Protein AF-A0A7C3AA46-F1 (afdb_monomer)

Foldseek 3Di:
DDADPLLVLLVVLCVVCVVVVHDLADPDDPFPDEQVRLVVVCVVCVVVQPQDWAPDKGKYKAFWADWDDPPQKIWTWGADPPGIAIEIEGCVLQPDPVVVSCVNRDDGGWMKMFMATWGADPVRGIYGDGNDMGTNHRDSDHQDDQPCFPPDPVCCVVVVVNNVVRPVVSVVVVVVVVVVVVVVVVVCVVVVDDDDDDDPDDPDDDDDDDDDDDDDDPDD

pLDDT: mean 93.47, std 7.65, range [53.44, 98.69]

Organism: NCBI:txid1969470

Radius of gyration: 23.45 Å; Cα contacts (8 Å, |Δi|>4): 305; chains: 1; bounding box: 60×40×68 Å

Nearest PDB structures (foldseek):
  1lyl-assembly2_B-2  TM=9.141E-01  e=6.393E-18  Escherichia coli
  1bbu-assembly1_A-2  TM=8.999E-01  e=3.425E-18  Escherichia coli K-12
  5yzx-assembly1_C  TM=9.186E-01  e=1.193E-17  Escherichia coli K-12
  1bbw-assembly1_A-2  TM=8.987E-01  e=3.646E-18  Escherichia coli K-12
  5yzx-assembly2_B-2  TM=9.090E-01  e=1.053E-17  Escherichia coli K-12

Structure (mmCIF, N/CA/C/O backbone):
data_AF-A0A7C3AA46-F1
#
_entry.id   AF-A0A7C3AA46-F1
#
loop_
_atom_site.group_PDB
_atom_site.id
_atom_site.type_symbol
_atom_site.label_atom_id
_atom_site.label_alt_id
_atom_site.label_comp_id
_atom_site.label_asym_id
_atom_site.label_entity_id
_atom_site.label_seq_id
_atom_site.pdbx_PDB_ins_code
_atom_site.Cartn_x
_atom_site.Cartn_y
_atom_site.Cartn_z
_atom_site.occupancy
_atom_site.B_iso_or_equiv
_atom_site.auth_seq_id
_atom_site.auth_comp_id
_atom_site.auth_asym_id
_atom_site.auth_atom_id
_atom_site.pdbx_PDB_model_num
ATOM 1 N N . MET A 1 1 ? -18.805 4.719 -19.551 1.00 63.97 1 MET A N 1
ATOM 2 C CA . MET A 1 1 ? -18.616 3.387 -18.938 1.00 63.97 1 MET A CA 1
ATOM 3 C C . MET A 1 1 ? -19.597 3.270 -17.795 1.00 63.97 1 MET A C 1
ATOM 5 O O . MET A 1 1 ? -19.584 4.139 -16.933 1.00 63.97 1 MET A O 1
ATOM 9 N N . THR A 1 2 ? -20.458 2.260 -17.826 1.00 84.00 2 THR A N 1
ATOM 10 C CA . THR A 1 2 ? -21.341 1.918 -16.704 1.00 84.00 2 THR A CA 1
ATOM 11 C C . THR A 1 2 ? -20.485 1.322 -15.590 1.00 84.00 2 THR A C 1
ATOM 13 O O . THR A 1 2 ? -19.601 0.512 -15.873 1.00 84.00 2 THR A O 1
ATOM 16 N N . LEU A 1 3 ? -20.682 1.778 -14.355 1.00 87.00 3 LEU A N 1
ATOM 17 C CA . LEU A 1 3 ? -20.007 1.208 -13.192 1.00 87.00 3 LEU A CA 1
ATOM 18 C C . LEU A 1 3 ? -20.669 -0.125 -12.836 1.00 87.00 3 LEU A C 1
ATOM 20 O O . LEU A 1 3 ? -21.855 -0.310 -13.082 1.00 87.00 3 LEU A O 1
ATOM 24 N N . ASN A 1 4 ? -19.903 -1.055 -12.274 1.00 91.81 4 ASN A N 1
ATOM 25 C CA . ASN A 1 4 ? -20.489 -2.234 -11.642 1.00 91.81 4 ASN A CA 1
ATOM 26 C C . ASN A 1 4 ? -20.980 -1.909 -10.221 1.00 91.81 4 ASN A C 1
ATOM 28 O O . ASN A 1 4 ? -20.561 -0.914 -9.625 1.00 91.81 4 ASN A O 1
ATOM 32 N N . ASP A 1 5 ? -21.798 -2.787 -9.646 1.00 92.12 5 ASP A N 1
ATOM 33 C CA . ASP A 1 5 ? -22.420 -2.594 -8.329 1.00 92.12 5 ASP A CA 1
ATOM 34 C C . ASP A 1 5 ? -21.406 -2.255 -7.218 1.00 92.12 5 ASP A C 1
ATOM 36 O O . ASP A 1 5 ? -21.641 -1.387 -6.374 1.00 92.12 5 ASP A O 1
ATOM 40 N N . GLN A 1 6 ? -20.230 -2.896 -7.226 1.00 91.94 6 GLN A N 1
ATOM 41 C CA . GLN A 1 6 ? -19.187 -2.633 -6.228 1.00 91.94 6 GLN A CA 1
ATOM 42 C C . GLN A 1 6 ? -18.552 -1.249 -6.404 1.00 91.94 6 GLN A C 1
ATOM 44 O O . GLN A 1 6 ? -18.258 -0.568 -5.417 1.00 91.94 6 GLN A O 1
ATOM 49 N N . GLN A 1 7 ? -18.337 -0.821 -7.647 1.00 94.56 7 GLN A N 1
ATOM 50 C CA . GLN A 1 7 ? -17.839 0.513 -7.965 1.00 94.56 7 GLN A CA 1
ATOM 51 C C . GLN A 1 7 ? -18.869 1.584 -7.599 1.00 94.56 7 GLN A C 1
ATOM 53 O O . GLN A 1 7 ? -18.491 2.615 -7.042 1.00 94.56 7 GLN A O 1
ATOM 58 N N . GLU A 1 8 ? -20.156 1.338 -7.846 1.00 95.81 8 GLU A N 1
ATOM 59 C CA . GLU A 1 8 ? -21.241 2.242 -7.453 1.00 95.81 8 GLU A CA 1
ATOM 60 C C . GLU A 1 8 ? -21.321 2.396 -5.934 1.00 95.81 8 GLU A C 1
ATOM 62 O O . GLU A 1 8 ? -21.339 3.520 -5.425 1.00 95.81 8 GLU A O 1
ATOM 67 N N . GLN A 1 9 ? -21.261 1.289 -5.188 1.00 96.06 9 GLN A N 1
ATOM 68 C CA . GLN A 1 9 ? -21.253 1.319 -3.727 1.00 96.06 9 GLN A CA 1
ATOM 69 C C . GLN A 1 9 ? -20.039 2.089 -3.179 1.00 96.06 9 GLN A C 1
ATOM 71 O O . GLN A 1 9 ? -20.173 2.922 -2.277 1.00 96.06 9 GLN A O 1
ATOM 76 N N . ARG A 1 10 ? -18.841 1.849 -3.727 1.00 97.00 10 ARG A N 1
ATOM 77 C CA . ARG A 1 10 ? -17.612 2.558 -3.327 1.00 97.00 10 ARG A CA 1
ATOM 78 C C . ARG A 1 10 ? -17.667 4.042 -3.686 1.00 97.00 10 ARG A C 1
ATOM 80 O O . ARG A 1 10 ? -17.203 4.870 -2.900 1.00 97.00 10 ARG A O 1
ATOM 87 N N . LEU A 1 11 ? -18.271 4.393 -4.821 1.00 97.12 11 LEU A N 1
ATOM 88 C CA . LEU A 1 11 ? -18.498 5.779 -5.223 1.00 97.12 11 LEU A CA 1
ATOM 89 C C . LEU A 1 11 ? -19.502 6.481 -4.298 1.00 97.12 11 LEU A C 1
ATOM 91 O O . LEU A 1 11 ? -19.278 7.631 -3.923 1.00 97.12 11 LEU A O 1
ATOM 95 N N . ALA A 1 12 ? -20.568 5.798 -3.879 1.00 97.38 12 ALA A N 1
ATOM 96 C CA . ALA A 1 12 ? -21.519 6.326 -2.902 1.00 97.38 12 ALA A CA 1
ATOM 97 C C . ALA A 1 12 ? -20.841 6.598 -1.548 1.00 97.38 12 ALA A C 1
ATOM 99 O O . ALA A 1 12 ? -21.012 7.677 -0.977 1.00 97.38 12 ALA A O 1
ATOM 100 N N . LYS A 1 13 ? -19.990 5.676 -1.071 1.00 97.94 13 LYS A N 1
ATOM 101 C CA . LYS A 1 13 ? -19.159 5.900 0.126 1.00 97.94 13 LYS A CA 1
ATOM 102 C C . LYS A 1 13 ? -18.251 7.121 -0.041 1.00 97.94 13 LYS A C 1
ATOM 104 O O . LYS A 1 13 ? -18.191 7.949 0.860 1.00 97.94 13 LYS A O 1
ATOM 109 N N . LEU A 1 14 ? -17.584 7.260 -1.190 1.00 97.88 14 LEU A N 1
ATOM 110 C CA . LEU A 1 14 ? -16.725 8.409 -1.497 1.00 97.88 14 LEU A CA 1
ATOM 111 C C . LEU A 1 14 ? -17.490 9.737 -1.444 1.00 97.88 14 LEU A C 1
ATOM 113 O O . LEU A 1 14 ? -16.993 10.704 -0.871 1.00 97.88 14 LEU A O 1
ATOM 117 N N . ARG A 1 15 ? -18.693 9.794 -2.026 1.00 97.88 15 ARG A N 1
ATOM 118 C CA . ARG A 1 15 ? -19.549 10.991 -1.977 1.00 97.88 15 ARG A CA 1
ATOM 119 C C . ARG A 1 15 ? -19.937 11.335 -0.540 1.00 97.88 15 ARG A C 1
ATOM 121 O O . ARG A 1 15 ? -19.725 12.466 -0.122 1.00 97.88 15 ARG A O 1
ATOM 128 N N . SER A 1 16 ? -20.366 10.340 0.236 1.00 97.75 16 SER A N 1
ATOM 129 C CA . SER A 1 16 ? -20.723 10.529 1.645 1.00 97.75 16 SER A CA 1
ATOM 130 C C . SER A 1 16 ? -19.543 11.005 2.505 1.00 97.75 16 SER A C 1
ATOM 132 O O . SER A 1 16 ? -19.731 11.829 3.395 1.00 97.75 16 SER A O 1
ATOM 134 N N . LEU A 1 17 ? -18.318 10.546 2.222 1.00 97.25 17 LEU A N 1
ATOM 135 C CA . LEU A 1 17 ? -17.110 11.060 2.880 1.00 97.25 17 LEU A CA 1
ATOM 136 C C . LEU A 1 17 ? -16.924 12.560 2.631 1.00 97.25 17 LEU A C 1
ATOM 138 O O . LEU A 1 17 ? -16.692 13.316 3.572 1.00 97.25 17 LEU A O 1
ATOM 142 N N . ARG A 1 18 ? -17.090 13.002 1.380 1.00 97.62 18 ARG A N 1
ATOM 143 C CA . ARG A 1 18 ? -16.972 14.420 1.014 1.00 97.62 18 ARG A CA 1
ATOM 144 C C . ARG A 1 18 ? -18.062 15.281 1.645 1.00 97.62 18 ARG A C 1
ATOM 146 O O . ARG A 1 18 ? -17.766 16.381 2.093 1.00 97.62 18 ARG A O 1
ATOM 153 N N . GLU A 1 19 ? -19.293 14.781 1.712 1.00 97.31 19 GLU A N 1
ATOM 154 C CA . GLU A 1 19 ? -20.413 15.460 2.385 1.00 97.31 19 GLU A CA 1
ATOM 155 C C . GLU A 1 19 ? -20.153 15.660 3.884 1.00 97.31 19 GLU A C 1
ATOM 157 O O . GLU A 1 19 ? -20.561 16.666 4.453 1.00 97.31 19 GLU A O 1
ATOM 162 N N . GLN A 1 20 ? -19.413 14.742 4.513 1.00 95.31 20 GLN A N 1
ATOM 163 C CA . GLN A 1 20 ? -18.960 14.861 5.904 1.00 95.31 20 GLN A CA 1
ATOM 164 C C . GLN A 1 20 ? -17.719 15.759 6.066 1.00 95.31 20 GLN A C 1
ATOM 166 O O . GLN A 1 20 ? -17.159 15.840 7.156 1.00 95.31 20 GLN A O 1
ATOM 171 N N . GLY A 1 21 ? -17.245 16.406 4.994 1.00 95.81 21 GLY A N 1
ATOM 172 C CA . GLY A 1 21 ? -16.035 17.231 5.013 1.00 95.81 21 GLY A CA 1
ATOM 173 C C . GLY A 1 21 ? -14.730 16.433 5.102 1.00 95.81 21 GLY A C 1
ATOM 174 O O . GLY A 1 21 ? -13.676 17.008 5.365 1.00 95.81 21 GLY A O 1
ATOM 175 N N . ILE A 1 22 ? -14.772 15.115 4.883 1.00 95.12 22 ILE A N 1
ATOM 176 C CA . ILE A 1 22 ? -13.590 14.253 4.902 1.00 95.12 22 ILE A CA 1
ATOM 177 C C . ILE A 1 22 ? -13.030 14.164 3.484 1.00 95.12 22 ILE A C 1
ATOM 179 O O . ILE A 1 22 ? -13.687 13.651 2.577 1.00 95.12 22 ILE A O 1
ATOM 183 N N . ASP A 1 23 ? -11.793 14.621 3.296 1.00 96.19 23 ASP A N 1
ATOM 184 C CA . ASP A 1 23 ? -11.070 14.441 2.038 1.00 96.19 23 ASP A CA 1
ATOM 185 C C . ASP A 1 23 ? -10.657 12.962 1.870 1.00 96.19 23 ASP A C 1
ATOM 187 O O . ASP A 1 23 ? -9.867 12.459 2.674 1.00 96.19 23 ASP A O 1
ATOM 191 N N . PRO A 1 24 ? -11.167 12.233 0.855 1.00 97.31 24 PRO A N 1
ATOM 192 C CA . PRO A 1 24 ? -10.776 10.847 0.604 1.00 97.31 24 PRO A CA 1
ATOM 193 C C . PRO A 1 24 ? -9.378 10.707 -0.024 1.00 97.31 24 PRO A C 1
ATOM 195 O O . PRO A 1 24 ? -8.921 9.572 -0.197 1.00 97.31 24 PRO A O 1
ATOM 198 N N . TYR A 1 25 ? -8.729 11.821 -0.393 1.00 97.81 25 TYR A N 1
ATOM 199 C CA . TYR A 1 25 ? -7.419 11.871 -1.051 1.00 97.81 25 TYR A CA 1
ATOM 200 C C . TYR A 1 25 ? -6.503 12.960 -0.457 1.00 97.81 25 TYR A C 1
ATOM 202 O O . TYR A 1 25 ? -6.029 13.831 -1.192 1.00 97.81 25 TYR A O 1
ATOM 210 N N . PRO A 1 26 ? -6.212 12.921 0.857 1.00 96.94 26 PRO A N 1
ATOM 211 C CA . PRO A 1 26 ? -5.390 13.938 1.494 1.00 96.94 26 PRO A CA 1
ATOM 212 C C . PRO A 1 26 ? -3.970 13.980 0.899 1.00 96.94 26 PRO A C 1
ATOM 214 O O . PRO A 1 26 ? -3.376 12.936 0.618 1.00 96.94 26 PRO A O 1
ATOM 217 N N . PRO A 1 27 ? -3.351 15.169 0.790 1.00 95.81 27 PRO A N 1
ATOM 218 C CA . PRO A 1 27 ? -2.065 15.340 0.109 1.00 95.81 27 PRO A CA 1
ATOM 219 C C . PRO A 1 27 ? -0.857 14.842 0.914 1.00 95.81 27 PRO A C 1
ATOM 221 O O . PRO A 1 27 ? 0.246 14.747 0.378 1.00 95.81 27 PRO A O 1
ATOM 224 N N . ARG A 1 28 ? -1.020 14.588 2.220 1.00 94.06 28 ARG A N 1
ATOM 225 C CA . ARG A 1 28 ? 0.082 14.235 3.126 1.00 94.06 28 ARG A CA 1
ATOM 226 C C . ARG A 1 28 ? -0.284 13.071 4.028 1.00 94.06 28 ARG A C 1
ATOM 228 O O . ARG A 1 28 ? -1.370 13.045 4.602 1.00 94.06 28 ARG A O 1
ATOM 235 N N . CYS A 1 29 ? 0.682 12.187 4.238 1.00 93.88 29 CYS A N 1
ATOM 236 C CA . CYS A 1 29 ? 0.679 11.134 5.249 1.00 93.88 29 CYS A CA 1
ATOM 237 C C . CYS A 1 29 ? 1.805 11.410 6.257 1.00 93.88 29 CYS A C 1
ATOM 239 O O . CYS A 1 29 ? 2.860 11.915 5.877 1.00 93.88 29 CYS A O 1
ATOM 241 N N . THR A 1 30 ? 1.579 11.090 7.528 1.00 94.56 30 THR A N 1
ATOM 242 C CA . THR A 1 30 ? 2.534 11.231 8.637 1.00 94.56 30 THR A CA 1
ATOM 243 C C . THR A 1 30 ? 3.126 9.873 9.019 1.00 94.56 30 THR A C 1
ATOM 245 O O . THR A 1 30 ? 3.163 9.510 10.189 1.00 94.56 30 THR A O 1
ATOM 248 N N . ARG A 1 31 ? 3.553 9.083 8.025 1.00 96.56 31 ARG A N 1
ATOM 249 C CA . ARG A 1 31 ? 4.169 7.764 8.239 1.00 96.56 31 ARG A CA 1
ATOM 250 C C . ARG A 1 31 ? 5.538 7.919 8.906 1.00 96.56 31 ARG A C 1
ATOM 252 O O . ARG A 1 31 ? 6.394 8.612 8.361 1.00 96.56 31 ARG A O 1
ATOM 259 N N . THR A 1 32 ? 5.759 7.219 10.016 1.00 97.88 32 THR A N 1
ATOM 260 C CA . THR A 1 32 ? 7.058 7.161 10.712 1.00 97.88 32 THR A CA 1
ATOM 261 C C . THR A 1 32 ? 7.846 5.909 10.345 1.00 97.88 32 THR A C 1
ATOM 263 O O . THR A 1 32 ? 9.070 5.951 10.307 1.00 97.88 32 THR A O 1
ATOM 266 N N . ASN A 1 33 ? 7.155 4.805 10.042 1.00 98.19 33 ASN A N 1
ATOM 267 C CA . ASN A 1 33 ? 7.771 3.513 9.760 1.00 98.19 33 ASN A CA 1
ATOM 268 C C . ASN A 1 33 ? 7.100 2.842 8.561 1.00 98.19 33 ASN A C 1
ATOM 270 O O . ASN A 1 33 ? 5.884 2.932 8.362 1.00 98.19 33 ASN A O 1
ATOM 274 N N . SER A 1 34 ? 7.896 2.135 7.769 1.00 98.25 34 SER A N 1
ATOM 275 C CA . SER A 1 34 ? 7.391 1.067 6.913 1.00 98.25 34 SER A CA 1
ATOM 276 C C . SER A 1 34 ? 6.953 -0.143 7.749 1.00 98.25 34 SER A C 1
ATOM 278 O O . SER A 1 34 ? 7.315 -0.276 8.921 1.00 98.25 34 SER A O 1
ATOM 280 N N . ALA A 1 35 ? 6.170 -1.041 7.153 1.00 98.06 35 ALA A N 1
ATOM 281 C CA . ALA A 1 35 ? 5.715 -2.265 7.809 1.00 98.06 35 ALA A CA 1
ATOM 282 C C . ALA A 1 35 ? 6.891 -3.125 8.311 1.00 98.06 35 ALA A C 1
ATOM 284 O O . ALA A 1 35 ? 6.863 -3.594 9.447 1.00 98.06 35 ALA A O 1
ATOM 285 N N . ALA A 1 36 ? 7.934 -3.298 7.493 1.00 97.81 36 ALA A N 1
ATOM 286 C CA . ALA A 1 36 ? 9.117 -4.070 7.864 1.00 97.81 36 ALA A CA 1
ATOM 287 C C . ALA A 1 36 ? 9.914 -3.398 8.991 1.00 97.81 36 ALA A C 1
ATOM 289 O O . ALA A 1 36 ? 10.264 -4.067 9.958 1.00 97.81 36 ALA A O 1
ATOM 290 N N . GLU A 1 37 ? 10.133 -2.080 8.916 1.00 98.31 37 GLU A N 1
ATOM 291 C CA . GLU A 1 37 ? 10.836 -1.332 9.970 1.00 98.31 37 GLU A CA 1
ATOM 292 C C . GLU A 1 37 ? 10.087 -1.391 11.306 1.00 98.31 37 GLU A C 1
ATOM 294 O O . GLU A 1 37 ? 10.714 -1.516 12.354 1.00 98.31 37 GLU A O 1
ATOM 299 N N . ALA A 1 38 ? 8.752 -1.317 11.286 1.00 98.06 38 ALA A N 1
ATOM 300 C CA . ALA A 1 38 ? 7.929 -1.431 12.487 1.00 98.06 38 ALA A CA 1
ATOM 301 C C . ALA A 1 38 ? 8.046 -2.824 13.133 1.00 98.06 38 ALA A C 1
ATOM 303 O O . ALA A 1 38 ? 8.200 -2.934 14.349 1.00 98.06 38 ALA A O 1
ATOM 304 N N . ILE A 1 39 ? 8.026 -3.884 12.318 1.00 97.94 39 ILE A N 1
ATOM 305 C CA . ILE A 1 39 ? 8.208 -5.266 12.783 1.00 97.94 39 ILE A CA 1
ATOM 306 C C . ILE A 1 39 ? 9.607 -5.460 13.379 1.00 97.94 39 ILE A C 1
ATOM 308 O O . ILE A 1 39 ? 9.728 -5.931 14.508 1.00 97.94 39 ILE A O 1
ATOM 312 N N . GLU A 1 40 ? 10.655 -5.061 12.656 1.00 97.31 40 GLU A N 1
ATOM 313 C CA . GLU A 1 40 ? 12.048 -5.196 13.098 1.00 97.31 40 GLU A CA 1
ATOM 314 C C . GLU A 1 40 ? 12.322 -4.384 14.370 1.00 97.31 40 GLU A C 1
ATOM 316 O O . GLU A 1 40 ? 13.027 -4.828 15.278 1.00 97.31 40 GLU A O 1
ATOM 321 N N . ARG A 1 41 ? 11.751 -3.179 14.462 1.00 94.88 41 ARG A N 1
ATOM 322 C CA . ARG A 1 41 ? 11.798 -2.357 15.672 1.00 94.88 41 ARG A CA 1
ATOM 323 C C . ARG A 1 41 ? 11.207 -3.106 16.864 1.00 94.88 41 ARG A C 1
ATOM 325 O O . ARG A 1 41 ? 11.889 -3.207 17.879 1.00 94.88 41 ARG A O 1
ATOM 332 N N . PHE A 1 42 ? 9.991 -3.644 16.741 1.00 96.75 42 PHE A N 1
ATOM 333 C CA . PHE A 1 42 ? 9.340 -4.349 17.848 1.00 96.75 42 PHE A CA 1
ATOM 334 C C . PHE A 1 42 ? 10.133 -5.583 18.287 1.00 96.75 42 PHE A C 1
ATOM 336 O O . PHE A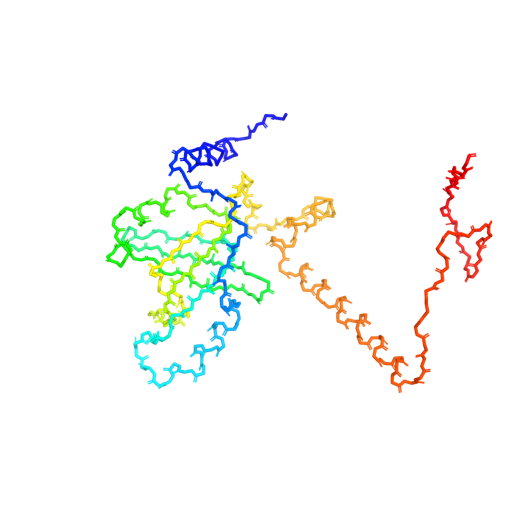 1 42 ? 10.371 -5.773 19.475 1.00 96.75 42 PHE A O 1
ATOM 343 N N . GLN A 1 43 ? 10.621 -6.380 17.332 1.00 95.88 43 GLN A N 1
ATOM 344 C CA . GLN A 1 43 ? 11.421 -7.579 17.610 1.00 95.88 43 GLN A CA 1
ATOM 345 C C . GLN A 1 43 ? 12.678 -7.289 18.440 1.00 95.88 43 GLN A C 1
ATOM 347 O O . GLN A 1 43 ? 13.111 -8.136 19.216 1.00 95.88 43 GLN A O 1
ATOM 352 N N . ARG A 1 44 ? 13.267 -6.094 18.310 1.00 94.81 44 ARG A N 1
ATOM 353 C CA . ARG A 1 44 ? 14.444 -5.696 19.097 1.00 94.81 44 ARG A CA 1
ATOM 354 C C . ARG A 1 44 ? 14.125 -5.342 20.548 1.00 94.81 44 ARG A C 1
ATOM 356 O O . ARG A 1 44 ? 15.011 -5.456 21.389 1.00 94.81 44 ARG A O 1
ATOM 363 N N . ILE A 1 45 ? 12.903 -4.899 20.839 1.00 93.94 45 ILE A N 1
ATOM 364 C CA . ILE A 1 45 ? 12.526 -4.376 22.162 1.00 93.94 45 ILE A CA 1
ATOM 365 C C . ILE A 1 45 ? 11.564 -5.292 22.923 1.00 93.94 45 ILE A C 1
ATOM 367 O O . ILE A 1 45 ? 11.463 -5.169 24.140 1.00 93.94 45 ILE A O 1
ATOM 371 N N . GLU A 1 46 ? 10.888 -6.231 22.253 1.00 93.75 46 GLU A N 1
ATOM 372 C CA . GLU A 1 46 ? 9.804 -7.025 22.851 1.00 93.75 46 GLU A CA 1
ATOM 373 C C . GLU A 1 46 ? 10.235 -7.813 24.093 1.00 93.75 46 GLU A C 1
ATOM 375 O O . GLU A 1 46 ? 9.492 -7.881 25.068 1.00 93.75 46 GLU A O 1
ATOM 380 N N . ALA A 1 47 ? 11.474 -8.318 24.121 1.00 91.38 47 ALA A N 1
ATOM 381 C CA . ALA A 1 47 ? 12.015 -9.042 25.273 1.00 91.38 47 ALA A CA 1
ATOM 382 C C . ALA A 1 47 ? 12.079 -8.187 26.556 1.00 91.38 47 ALA A C 1
ATOM 384 O O . ALA A 1 47 ? 12.096 -8.733 27.656 1.00 91.38 47 ALA A O 1
ATOM 385 N N . SER A 1 48 ? 12.114 -6.858 26.418 1.00 90.94 48 SER A N 1
ATOM 386 C CA . SER A 1 48 ? 12.148 -5.901 27.532 1.00 90.94 48 SER A CA 1
ATOM 387 C C . SER A 1 48 ? 10.766 -5.393 27.962 1.00 90.94 48 SER A C 1
ATOM 389 O O . SER A 1 48 ? 10.650 -4.809 29.036 1.00 90.94 48 SER A O 1
ATOM 391 N N . LEU A 1 49 ? 9.731 -5.617 27.144 1.00 87.50 49 LEU A N 1
ATOM 392 C CA . LEU A 1 49 ? 8.372 -5.103 27.362 1.00 87.50 49 LEU A CA 1
ATOM 393 C C . LEU A 1 49 ? 7.452 -6.113 28.066 1.00 87.50 49 LEU A C 1
ATOM 395 O O . LEU A 1 49 ? 6.452 -5.724 28.666 1.00 87.50 49 LEU A O 1
ATOM 399 N N . GLY A 1 50 ? 7.770 -7.410 28.004 1.00 84.56 50 GLY A N 1
ATOM 400 C CA . GLY A 1 50 ? 6.855 -8.458 28.458 1.00 84.56 50 GLY A CA 1
ATOM 401 C C . GLY A 1 50 ? 5.604 -8.519 27.574 1.00 84.56 50 GLY A C 1
ATOM 402 O O . GLY A 1 50 ? 5.722 -8.574 26.352 1.00 84.56 50 GLY A O 1
ATOM 403 N N . ASP A 1 51 ? 4.417 -8.505 28.191 1.00 83.62 51 ASP A N 1
ATOM 404 C CA . ASP A 1 51 ? 3.118 -8.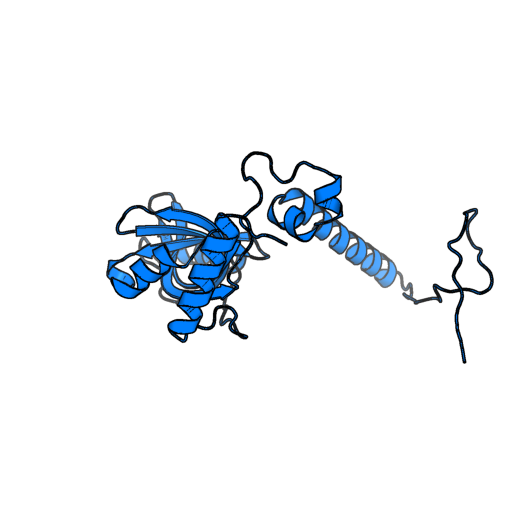523 27.491 1.00 83.62 51 ASP A CA 1
ATOM 405 C C . ASP A 1 51 ? 2.569 -7.116 27.172 1.00 83.62 51 ASP A C 1
ATOM 407 O O . ASP A 1 51 ? 1.489 -6.983 26.587 1.00 83.62 51 ASP A O 1
ATOM 411 N N . GLU A 1 52 ? 3.289 -6.059 27.554 1.00 89.88 52 GLU A N 1
ATOM 412 C CA . GLU A 1 52 ? 2.853 -4.678 27.352 1.00 89.88 52 GLU A CA 1
ATOM 413 C C . GLU A 1 52 ? 3.154 -4.175 25.923 1.00 89.88 52 GLU A C 1
ATOM 415 O O . GLU A 1 52 ? 4.134 -4.596 25.295 1.00 89.88 52 GLU A O 1
ATOM 420 N N . PRO A 1 53 ? 2.339 -3.252 25.376 1.00 91.94 53 PRO A N 1
ATOM 421 C CA . PRO A 1 53 ? 2.658 -2.563 24.127 1.00 91.94 53 PRO A CA 1
ATOM 422 C C . PRO A 1 53 ? 3.941 -1.715 24.215 1.00 91.94 53 PRO A C 1
ATOM 424 O O . PRO A 1 53 ? 4.291 -1.202 25.276 1.00 91.94 53 PRO A O 1
ATOM 427 N N . ASP A 1 54 ? 4.594 -1.486 23.070 1.00 94.50 54 ASP A N 1
ATOM 428 C CA . ASP A 1 54 ? 5.662 -0.489 22.907 1.00 94.50 54 ASP A CA 1
ATOM 429 C C . ASP A 1 54 ? 5.132 0.882 23.360 1.00 94.50 54 ASP A C 1
ATOM 431 O O . ASP A 1 54 ? 4.126 1.342 22.810 1.00 94.50 54 ASP A O 1
ATOM 435 N N . PRO A 1 55 ? 5.761 1.557 24.339 1.00 93.25 55 PRO A N 1
ATOM 436 C CA . PRO A 1 55 ? 5.306 2.865 24.801 1.00 93.25 55 PRO A CA 1
ATOM 437 C C . PRO A 1 55 ? 5.409 3.951 23.721 1.00 93.25 55 PRO A C 1
ATOM 439 O O . PRO A 1 55 ? 4.683 4.946 23.784 1.00 93.25 55 PRO A O 1
ATOM 442 N N . GLU A 1 56 ? 6.273 3.782 22.717 1.00 95.38 56 GLU A N 1
ATOM 443 C CA . GLU A 1 56 ? 6.385 4.731 21.617 1.00 95.38 56 GLU A CA 1
ATOM 444 C C . GLU A 1 56 ? 5.321 4.455 20.549 1.00 95.38 56 GLU A C 1
ATOM 446 O O . GLU A 1 56 ? 5.230 3.369 19.970 1.00 95.38 56 GLU A O 1
ATOM 451 N N . ALA A 1 57 ? 4.507 5.471 20.265 1.00 96.69 57 ALA A N 1
ATOM 452 C CA . ALA A 1 57 ? 3.541 5.398 19.185 1.00 96.69 57 ALA A CA 1
ATOM 453 C C . ALA A 1 57 ? 4.237 5.555 17.827 1.00 96.69 57 ALA A C 1
ATOM 455 O O . ALA A 1 57 ? 5.077 6.433 17.630 1.00 96.69 57 ALA A O 1
ATOM 456 N N . ILE A 1 58 ? 3.813 4.746 16.864 1.00 98.06 58 ILE A N 1
ATOM 457 C CA . ILE A 1 58 ? 4.251 4.807 15.474 1.00 98.06 58 ILE A CA 1
ATOM 458 C C . ILE A 1 58 ? 3.073 5.110 14.549 1.00 98.06 58 ILE A C 1
ATOM 460 O O . ILE A 1 58 ? 1.905 4.968 14.914 1.00 98.06 58 ILE A O 1
ATOM 464 N N . SER A 1 59 ? 3.390 5.487 13.315 1.00 98.38 59 SER A N 1
ATOM 465 C CA . SER A 1 59 ? 2.440 5.638 12.221 1.00 98.38 59 SER A CA 1
ATOM 466 C C . SER A 1 59 ? 2.885 4.802 11.027 1.00 98.38 59 SER A C 1
ATOM 468 O O . SER A 1 59 ? 3.969 5.007 10.470 1.00 98.38 59 SER A O 1
ATOM 470 N N . VAL A 1 60 ? 2.025 3.876 10.612 1.00 98.56 60 VAL A N 1
ATOM 471 C CA . VAL A 1 60 ? 2.203 3.041 9.420 1.00 98.56 60 VAL A CA 1
ATOM 472 C C . VAL A 1 60 ? 1.156 3.400 8.380 1.00 98.56 60 VAL A C 1
ATOM 474 O O . VAL A 1 60 ? 0.028 3.764 8.705 1.00 98.56 60 VAL A O 1
ATOM 477 N N . ALA A 1 61 ? 1.512 3.275 7.105 1.00 98.56 61 ALA A N 1
ATOM 478 C CA . ALA A 1 61 ? 0.585 3.517 6.012 1.00 98.56 61 ALA A CA 1
ATOM 479 C C . ALA A 1 61 ? 0.721 2.447 4.940 1.00 98.56 61 ALA A C 1
ATOM 481 O O . ALA A 1 61 ? 1.829 2.077 4.557 1.00 98.56 61 ALA A O 1
ATOM 482 N N . GLY A 1 62 ? -0.409 1.976 4.429 1.00 97.75 62 GLY A N 1
ATOM 483 C CA . GLY A 1 62 ? -0.421 0.900 3.454 1.00 97.75 62 GLY A CA 1
ATOM 484 C C . GLY A 1 62 ? -1.802 0.638 2.885 1.00 97.75 62 GLY A C 1
ATOM 485 O O . GLY A 1 62 ? -2.806 1.220 3.298 1.00 97.75 62 GLY A O 1
ATOM 486 N N . ARG A 1 63 ? -1.838 -0.254 1.903 1.00 96.88 63 ARG A N 1
ATOM 487 C CA . ARG A 1 63 ? -3.065 -0.724 1.278 1.00 96.88 63 ARG A CA 1
ATOM 488 C C . ARG A 1 63 ? -3.724 -1.789 2.140 1.00 96.88 63 ARG A C 1
ATOM 490 O O . ARG A 1 63 ? -3.066 -2.757 2.505 1.00 96.88 63 ARG A O 1
ATOM 497 N N . VAL A 1 64 ? -5.019 -1.668 2.387 1.00 97.56 64 VAL A N 1
ATOM 498 C CA . VAL A 1 64 ? -5.815 -2.674 3.089 1.00 97.56 64 VAL A CA 1
ATOM 499 C C . VAL A 1 64 ? -5.958 -3.923 2.219 1.00 97.56 64 VAL A C 1
ATOM 501 O O . VAL A 1 64 ? -6.594 -3.891 1.164 1.00 97.56 64 VAL A O 1
ATOM 504 N N . VAL A 1 65 ? -5.367 -5.033 2.660 1.00 94.81 65 VAL A N 1
ATOM 505 C CA . VAL A 1 65 ? -5.376 -6.318 1.934 1.00 94.81 65 VAL A CA 1
ATOM 506 C C . VAL A 1 65 ? -6.270 -7.369 2.592 1.00 94.81 65 VAL A C 1
ATOM 508 O O . VAL A 1 65 ? -6.722 -8.300 1.922 1.00 94.81 65 VAL A O 1
ATOM 511 N N . ALA A 1 66 ? -6.599 -7.212 3.874 1.00 95.50 66 ALA A N 1
ATOM 512 C CA . ALA A 1 66 ? -7.542 -8.069 4.589 1.00 95.50 66 ALA A CA 1
ATOM 513 C C . ALA A 1 66 ? -8.272 -7.274 5.673 1.00 95.50 66 ALA A C 1
ATOM 515 O O . ALA A 1 66 ? -7.670 -6.402 6.285 1.00 95.50 66 ALA A O 1
ATOM 516 N N . ILE A 1 67 ? -9.542 -7.603 5.919 1.00 97.38 67 ILE A N 1
ATOM 517 C CA . ILE A 1 67 ? -10.349 -7.080 7.027 1.00 97.38 67 ILE A CA 1
ATOM 518 C C . ILE A 1 67 ? -11.096 -8.270 7.635 1.00 97.38 67 ILE A C 1
ATOM 520 O O . ILE A 1 67 ? -11.726 -9.039 6.911 1.00 97.38 67 ILE A O 1
ATOM 524 N N . ARG A 1 68 ? -11.014 -8.424 8.956 1.00 97.12 68 ARG A N 1
ATOM 525 C CA . ARG A 1 68 ? -11.719 -9.427 9.760 1.00 97.12 68 ARG A CA 1
ATOM 526 C C . ARG A 1 68 ? -12.429 -8.710 10.903 1.00 97.12 68 ARG A C 1
ATOM 528 O O . ARG A 1 68 ? -11.781 -8.236 11.835 1.00 97.12 68 ARG A O 1
ATOM 535 N N . ASP A 1 69 ? -13.750 -8.612 10.808 1.00 97.00 69 ASP A N 1
ATOM 536 C CA . ASP A 1 69 ? -14.605 -7.998 11.825 1.00 97.00 69 ASP A CA 1
ATOM 537 C C . ASP A 1 69 ? -15.099 -9.059 12.820 1.00 97.00 69 ASP A C 1
ATOM 539 O O . ASP A 1 69 ? -15.723 -10.042 12.427 1.00 97.00 69 ASP A O 1
ATOM 543 N N . LEU A 1 70 ? -14.820 -8.848 14.107 1.00 96.12 70 LEU A N 1
ATOM 544 C CA . LEU A 1 70 ? -15.221 -9.707 15.226 1.00 96.12 70 LEU A CA 1
ATOM 545 C C . LEU A 1 70 ? -16.154 -8.960 16.198 1.00 96.12 70 LEU A C 1
ATOM 547 O O . LEU A 1 70 ? -16.114 -9.145 17.415 1.00 96.12 70 LEU A O 1
ATOM 551 N N . GLY A 1 71 ? -16.974 -8.045 15.683 1.00 95.12 71 GLY A N 1
ATOM 552 C CA . GLY A 1 71 ? -17.944 -7.286 16.467 1.00 95.12 71 GLY A CA 1
ATOM 553 C C . GLY A 1 71 ? -17.320 -6.062 17.132 1.00 95.12 71 GLY A C 1
ATOM 554 O O . GLY A 1 71 ? -17.427 -4.963 16.593 1.00 95.12 71 GLY A O 1
ATOM 555 N N . ARG A 1 72 ? -16.687 -6.220 18.304 1.00 96.69 72 ARG A N 1
ATOM 556 C CA . ARG A 1 72 ? -16.045 -5.106 19.051 1.00 96.69 72 ARG A CA 1
ATOM 557 C C . ARG A 1 72 ? -14.580 -4.868 18.672 1.00 96.69 72 ARG A C 1
ATOM 559 O O . ARG A 1 72 ? -13.968 -3.913 19.148 1.00 96.69 72 ARG A O 1
ATOM 566 N N . ILE A 1 73 ? -14.039 -5.741 17.831 1.00 97.38 73 ILE A N 1
ATOM 567 C CA . ILE A 1 73 ? -12.647 -5.769 17.398 1.00 97.38 73 ILE A CA 1
ATOM 568 C C . ILE A 1 73 ? -12.617 -5.935 15.881 1.00 97.38 73 ILE A C 1
ATOM 570 O O . ILE A 1 73 ? -13.426 -6.680 15.330 1.00 97.38 73 ILE A O 1
ATOM 574 N N . ILE A 1 74 ? -11.666 -5.279 15.219 1.00 98.25 74 ILE A N 1
ATOM 575 C CA . ILE A 1 74 ? -11.339 -5.521 13.815 1.00 98.25 74 ILE A CA 1
ATOM 576 C C . ILE A 1 74 ? -9.843 -5.791 13.712 1.00 98.25 74 ILE A C 1
ATOM 578 O O . ILE A 1 74 ? -9.025 -4.992 14.169 1.00 98.25 74 ILE A O 1
ATOM 582 N N . PHE A 1 75 ? -9.496 -6.896 13.062 1.00 98.12 75 PHE A N 1
ATOM 583 C CA . PHE A 1 75 ? -8.144 -7.142 12.579 1.00 98.12 75 PHE A CA 1
ATOM 584 C C . PHE A 1 75 ? -8.096 -6.817 11.095 1.00 98.12 75 PHE A C 1
ATOM 586 O O . PHE A 1 75 ? -8.904 -7.322 10.318 1.00 98.12 75 PHE A O 1
ATOM 593 N N . SER A 1 76 ? -7.148 -5.991 10.681 1.00 98.31 76 SER A N 1
ATOM 594 C CA . SER A 1 76 ? -6.931 -5.681 9.272 1.00 98.31 76 SER A CA 1
ATOM 595 C C . SER A 1 76 ? -5.449 -5.783 8.955 1.00 98.31 76 SER A C 1
ATOM 597 O O . SER A 1 76 ? -4.617 -5.488 9.801 1.00 98.31 76 SER A O 1
ATOM 599 N N . HIS A 1 77 ? -5.102 -6.172 7.736 1.00 98.25 77 HIS A N 1
ATOM 600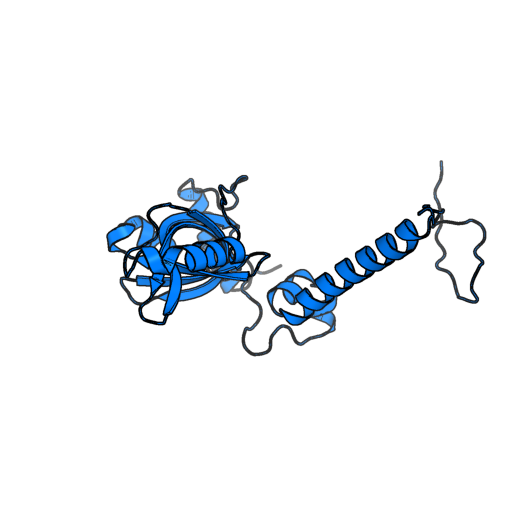 C CA . HIS A 1 77 ? -3.717 -6.146 7.268 1.00 98.25 77 HIS A CA 1
ATOM 601 C C . HIS A 1 77 ? -3.549 -4.999 6.296 1.00 98.25 77 HIS A C 1
ATOM 603 O O . HIS A 1 77 ? -4.314 -4.887 5.332 1.00 98.25 77 HIS A O 1
ATOM 609 N N . ILE A 1 78 ? -2.529 -4.179 6.529 1.00 98.06 78 ILE A N 1
ATOM 610 C CA . ILE A 1 78 ? -2.097 -3.164 5.574 1.00 98.06 78 ILE A CA 1
ATOM 611 C C . ILE A 1 78 ? -0.750 -3.562 4.985 1.00 98.06 78 ILE A C 1
ATOM 613 O O . ILE A 1 78 ? 0.116 -4.084 5.686 1.00 98.06 78 ILE A O 1
ATOM 617 N N . ARG A 1 79 ? -0.585 -3.345 3.683 1.00 96.06 79 ARG A N 1
ATOM 618 C CA . ARG A 1 79 ? 0.621 -3.689 2.930 1.00 96.06 79 ARG A CA 1
ATOM 619 C C . ARG A 1 79 ? 1.232 -2.449 2.300 1.00 96.06 79 ARG A C 1
ATOM 621 O O . ARG A 1 79 ? 0.539 -1.689 1.624 1.00 96.06 79 ARG A O 1
ATOM 628 N N . ASP A 1 80 ? 2.529 -2.276 2.486 1.00 95.19 80 ASP A N 1
ATOM 629 C CA . ASP A 1 80 ? 3.318 -1.230 1.849 1.00 95.19 80 ASP A CA 1
ATOM 630 C C . ASP A 1 80 ? 4.407 -1.829 0.941 1.00 95.19 80 ASP A C 1
ATOM 632 O O . ASP A 1 80 ? 4.394 -3.013 0.597 1.00 95.19 80 ASP A O 1
ATOM 636 N N . GLY A 1 81 ? 5.348 -0.988 0.506 1.00 90.75 81 GLY A N 1
ATOM 637 C CA . GLY A 1 81 ? 6.484 -1.403 -0.314 1.00 90.75 81 GLY A CA 1
ATOM 638 C C . GLY A 1 81 ? 7.555 -2.201 0.436 1.00 90.75 81 GLY A C 1
ATOM 639 O O . GLY A 1 81 ? 8.558 -2.551 -0.170 1.00 90.75 81 GLY A O 1
ATOM 640 N N . SER A 1 82 ? 7.393 -2.497 1.718 1.00 93.81 82 SER A N 1
ATOM 641 C CA . SER A 1 82 ? 8.338 -3.290 2.511 1.00 93.81 82 SER A CA 1
ATOM 642 C C . SER A 1 82 ? 7.746 -4.646 2.900 1.00 93.81 82 SER A C 1
ATOM 644 O O . SER A 1 82 ? 8.439 -5.657 2.850 1.00 93.81 82 SER A O 1
ATOM 646 N N . GLY A 1 83 ? 6.442 -4.702 3.175 1.00 93.44 83 GLY A N 1
ATOM 647 C CA . GLY A 1 83 ? 5.771 -5.910 3.630 1.00 93.44 83 GLY A CA 1
ATOM 648 C C . GLY A 1 83 ? 4.336 -5.636 4.055 1.00 93.44 83 GLY A C 1
ATOM 649 O O . GLY A 1 83 ? 3.716 -4.672 3.611 1.00 93.44 83 GLY A O 1
ATOM 650 N N . ALA A 1 84 ? 3.794 -6.506 4.902 1.00 96.06 84 ALA A N 1
ATOM 651 C CA . ALA A 1 84 ? 2.479 -6.332 5.503 1.00 96.06 84 ALA A CA 1
ATOM 652 C C . ALA A 1 84 ? 2.594 -6.294 7.027 1.00 96.06 84 ALA A C 1
ATOM 654 O O . ALA A 1 84 ? 3.439 -6.979 7.595 1.00 96.06 84 ALA A O 1
ATOM 655 N N . ILE A 1 85 ? 1.724 -5.517 7.666 1.00 98.38 85 ILE A N 1
ATOM 656 C CA . ILE A 1 85 ? 1.595 -5.442 9.122 1.00 98.38 85 ILE A CA 1
ATOM 657 C C . ILE A 1 85 ? 0.115 -5.491 9.504 1.00 98.38 85 ILE A C 1
ATOM 659 O O . ILE A 1 85 ? -0.747 -4.960 8.791 1.00 98.38 85 ILE A O 1
ATOM 663 N N . GLN A 1 86 ? -0.186 -6.159 10.616 1.00 98.69 86 GLN A N 1
ATOM 664 C CA . GLN A 1 86 ? -1.534 -6.196 11.164 1.00 98.69 86 GLN A CA 1
ATOM 665 C C . GLN A 1 86 ? -1.827 -4.895 11.920 1.00 98.69 86 GLN A C 1
ATOM 667 O O . GLN A 1 86 ? -1.031 -4.424 12.727 1.00 98.69 86 GLN A O 1
ATOM 672 N N . ILE A 1 87 ? -3.001 -4.324 11.681 1.00 98.62 87 ILE A N 1
ATOM 673 C CA . ILE A 1 87 ? -3.587 -3.254 12.478 1.00 98.62 87 ILE A CA 1
ATOM 674 C C . ILE A 1 87 ? -4.760 -3.828 13.269 1.00 98.62 87 ILE A C 1
ATOM 676 O O . ILE A 1 87 ? -5.578 -4.601 12.758 1.00 98.62 87 ILE A O 1
ATOM 680 N N . TYR A 1 88 ? -4.814 -3.463 14.539 1.00 98.31 88 TYR A N 1
ATOM 681 C CA . TYR A 1 88 ? -5.763 -3.966 15.513 1.00 98.31 88 TYR A CA 1
ATOM 682 C C . TYR A 1 88 ? -6.598 -2.808 16.045 1.00 98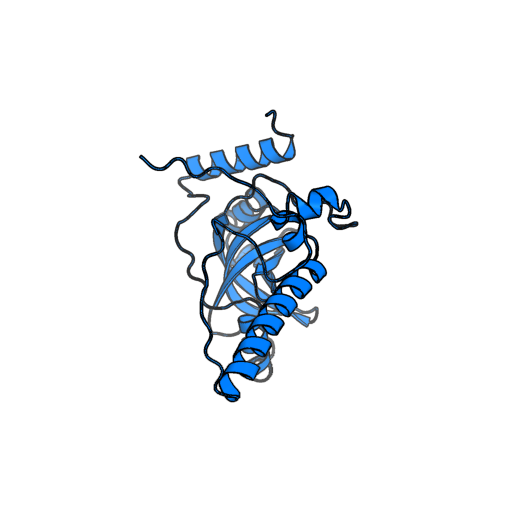.31 88 TYR A C 1
ATOM 684 O O . TYR A 1 88 ? -6.100 -1.942 16.764 1.00 98.31 88 TYR A O 1
ATOM 692 N N . LEU A 1 89 ? -7.873 -2.784 15.667 1.00 98.44 89 LEU A N 1
ATOM 693 C CA . LEU A 1 89 ? -8.815 -1.742 16.050 1.00 98.44 89 LEU A CA 1
ATOM 694 C C . LEU A 1 89 ? -9.771 -2.296 17.101 1.00 98.44 89 LEU A C 1
ATOM 696 O O . LEU A 1 89 ? -10.395 -3.337 16.886 1.00 98.44 89 LEU A O 1
ATOM 700 N N . ARG A 1 90 ? -9.938 -1.578 18.212 1.00 97.38 90 ARG A N 1
ATOM 701 C CA . ARG A 1 90 ? -10.924 -1.911 19.245 1.00 97.38 90 ARG A CA 1
ATOM 702 C C . ARG A 1 90 ? -11.897 -0.764 19.447 1.00 97.38 90 ARG A C 1
ATOM 704 O O . ARG A 1 90 ? -11.501 0.400 19.451 1.00 97.38 90 ARG A O 1
ATOM 711 N N . ARG A 1 91 ? -13.165 -1.108 19.660 1.00 97.44 91 ARG A N 1
ATOM 712 C CA . ARG A 1 91 ? -14.240 -0.138 19.896 1.00 97.44 91 ARG A CA 1
ATOM 713 C C . ARG A 1 91 ? -14.029 0.692 21.164 1.00 97.44 91 ARG A C 1
ATOM 715 O O . ARG A 1 91 ? -14.306 1.881 21.150 1.00 97.44 91 ARG A O 1
ATOM 722 N N . ASP A 1 92 ? -13.535 0.083 22.236 1.00 96.00 92 ASP A N 1
ATOM 723 C CA . ASP A 1 92 ? -13.307 0.758 23.520 1.00 96.00 92 ASP A CA 1
ATOM 724 C C . ASP A 1 92 ? -12.162 1.777 23.479 1.00 96.00 92 ASP A C 1
ATOM 726 O O . ASP A 1 92 ? -12.220 2.779 24.181 1.00 96.00 92 ASP A O 1
ATOM 730 N N . LEU A 1 93 ? -11.158 1.553 22.628 1.00 95.62 93 LEU A N 1
ATOM 731 C CA . LEU A 1 93 ? -10.040 2.478 22.449 1.00 95.62 93 LEU A CA 1
ATOM 732 C C . LEU A 1 93 ? -10.357 3.616 21.470 1.00 95.62 93 LEU A C 1
ATOM 734 O O . LEU A 1 93 ? -9.964 4.754 21.699 1.00 95.62 93 LEU A O 1
ATOM 738 N N . LEU A 1 94 ? -11.050 3.314 20.368 1.00 97.19 94 LEU A N 1
ATOM 739 C CA . LEU A 1 94 ? -11.346 4.292 19.313 1.00 97.19 94 LEU A CA 1
ATOM 740 C C . LEU A 1 94 ? -12.639 5.080 19.552 1.00 97.19 94 LEU A C 1
ATOM 742 O O . LEU A 1 94 ? -12.844 6.120 18.927 1.00 97.19 94 LEU A O 1
ATOM 746 N N . GLY A 1 95 ? -13.519 4.574 20.413 1.00 97.69 95 GLY A N 1
ATOM 747 C CA . GLY A 1 95 ? -14.878 5.070 20.568 1.00 97.69 95 GLY A CA 1
ATOM 748 C C . GLY A 1 95 ? -15.823 4.576 19.469 1.00 97.69 95 GLY A C 1
ATOM 749 O O . GLY A 1 95 ? -15.421 4.167 18.374 1.00 97.69 95 GLY A O 1
ATOM 750 N N . ASP A 1 96 ? -17.117 4.629 19.776 1.00 97.00 96 ASP A N 1
ATOM 751 C CA . ASP A 1 96 ? -18.186 4.064 18.949 1.00 97.00 96 ASP A CA 1
ATOM 752 C C . ASP A 1 96 ? -18.238 4.668 17.546 1.00 97.00 96 ASP A C 1
ATOM 754 O O . ASP A 1 96 ? -18.342 3.940 16.559 1.00 97.00 96 ASP A O 1
ATOM 758 N N . GLU A 1 97 ? -18.121 5.990 17.456 1.00 96.75 97 GLU A N 1
ATOM 759 C CA . GLU A 1 97 ? -18.242 6.728 16.203 1.00 96.75 97 GLU A CA 1
ATOM 760 C C . GLU A 1 97 ? -17.107 6.387 15.230 1.00 96.75 97 GLU A C 1
ATOM 762 O O . GLU A 1 97 ? -17.357 5.954 14.104 1.00 96.75 97 GLU A O 1
ATOM 767 N N . ARG A 1 98 ? -15.848 6.506 15.672 1.00 96.81 98 ARG A N 1
ATOM 768 C CA . ARG A 1 98 ? -14.669 6.235 14.830 1.00 96.81 98 ARG A CA 1
ATOM 769 C C . ARG A 1 98 ? -14.585 4.757 14.459 1.00 96.81 98 ARG A C 1
ATOM 771 O O . ARG A 1 98 ? -14.259 4.429 13.319 1.00 96.81 98 ARG A O 1
ATOM 778 N N . PHE A 1 99 ? -14.918 3.855 15.379 1.00 98.19 99 PHE A N 1
ATOM 779 C CA . PHE A 1 99 ? -14.937 2.424 15.091 1.00 98.19 99 PHE A CA 1
ATOM 780 C C . PHE A 1 99 ? -16.020 2.059 14.060 1.00 98.19 99 PHE A C 1
ATOM 782 O O . PHE A 1 99 ? -15.742 1.334 13.101 1.00 98.19 99 PHE A O 1
ATOM 789 N N . ALA A 1 100 ? -17.235 2.602 14.200 1.00 97.44 100 ALA A N 1
ATOM 790 C CA . ALA A 1 100 ? -18.310 2.412 13.224 1.00 97.44 100 ALA A CA 1
ATOM 791 C C . ALA A 1 100 ? -17.969 3.042 11.864 1.00 97.44 100 ALA A C 1
ATOM 793 O O . ALA A 1 100 ? -18.261 2.461 10.816 1.00 97.44 100 ALA A O 1
ATOM 794 N N . TRP A 1 101 ? -17.293 4.194 11.873 1.00 97.50 101 TRP A N 1
ATOM 795 C CA . TRP A 1 101 ? -16.797 4.846 10.667 1.00 97.50 101 TRP A CA 1
ATOM 796 C C . TRP A 1 101 ? -15.841 3.931 9.900 1.00 97.50 101 TRP A C 1
ATOM 798 O O . TRP A 1 101 ? -16.029 3.733 8.699 1.00 97.50 101 TRP A O 1
ATOM 808 N N . PHE A 1 102 ? -14.869 3.309 10.581 1.00 98.06 102 PHE A N 1
ATOM 809 C CA . PHE A 1 102 ? -13.920 2.400 9.928 1.00 98.06 102 PHE A CA 1
ATOM 810 C C . PHE A 1 102 ? -14.655 1.259 9.222 1.00 98.06 102 PHE A C 1
ATOM 812 O O . PHE A 1 102 ? -14.436 1.029 8.034 1.00 98.06 102 PHE A O 1
ATOM 819 N N . LYS A 1 103 ? -15.591 0.607 9.925 1.00 96.94 103 LYS A N 1
ATOM 820 C CA . LYS A 1 103 ? -16.413 -0.484 9.373 1.00 96.94 103 LYS A CA 1
ATOM 821 C C . LYS A 1 103 ? -17.200 -0.081 8.135 1.00 96.94 103 LYS A C 1
ATOM 823 O O . LYS A 1 103 ? -17.347 -0.868 7.206 1.00 96.94 103 LYS A O 1
ATOM 828 N N . ARG A 1 104 ? -17.752 1.131 8.141 1.00 97.06 104 ARG A N 1
ATOM 829 C CA . ARG A 1 104 ? -18.612 1.616 7.063 1.00 97.06 104 ARG A CA 1
ATOM 830 C C . ARG A 1 104 ? -17.807 2.029 5.834 1.00 97.06 104 ARG A C 1
ATOM 832 O O . ARG A 1 104 ? -18.221 1.734 4.709 1.00 97.06 104 ARG A O 1
ATOM 839 N N . PHE A 1 105 ? -16.695 2.733 6.033 1.00 97.75 105 PHE A N 1
ATOM 840 C CA . PHE A 1 105 ? -16.025 3.473 4.963 1.00 97.75 105 PHE A CA 1
ATOM 841 C C . PHE A 1 105 ? -14.749 2.833 4.432 1.00 97.75 105 PHE A C 1
ATOM 843 O O . PHE A 1 105 ? -14.416 3.101 3.276 1.00 97.75 105 PHE A O 1
ATOM 850 N N . ILE A 1 106 ? -14.060 1.996 5.209 1.00 98.12 106 ILE A N 1
ATOM 851 C CA . ILE A 1 106 ? -12.838 1.329 4.755 1.00 98.12 106 ILE A CA 1
ATOM 852 C C . ILE A 1 106 ? -13.186 0.019 4.052 1.00 98.12 106 ILE A C 1
ATOM 854 O O . ILE A 1 106 ? -13.890 -0.831 4.588 1.00 98.12 106 ILE A O 1
ATOM 858 N N . ASP A 1 107 ? -12.671 -0.138 2.839 1.00 97.31 107 ASP A N 1
ATOM 859 C CA . ASP A 1 107 ? -12.803 -1.330 2.015 1.00 97.31 107 ASP A CA 1
ATOM 860 C C . ASP A 1 107 ? -11.420 -1.899 1.666 1.00 97.31 107 ASP A C 1
ATOM 862 O O . ASP A 1 107 ? -10.392 -1.219 1.729 1.00 97.31 107 ASP A O 1
ATOM 866 N N . LEU A 1 108 ? -11.391 -3.156 1.213 1.00 95.25 108 LEU A N 1
ATOM 867 C CA . LEU A 1 108 ? -10.194 -3.717 0.584 1.00 95.25 108 LEU A CA 1
ATOM 868 C C . LEU A 1 108 ? -9.715 -2.810 -0.558 1.00 95.25 108 LEU A C 1
ATOM 870 O O . LEU A 1 108 ? -10.535 -2.225 -1.273 1.00 95.25 108 LEU A O 1
ATOM 874 N N . ASN A 1 109 ? -8.400 -2.763 -0.758 1.00 94.50 109 ASN A N 1
ATOM 875 C CA . ASN A 1 109 ? -7.669 -1.870 -1.658 1.00 94.50 109 ASN A CA 1
ATOM 876 C C . ASN A 1 109 ? -7.567 -0.398 -1.256 1.00 94.50 109 ASN A C 1
ATOM 878 O O . ASN A 1 109 ? -6.761 0.294 -1.887 1.00 94.50 109 ASN A O 1
ATOM 882 N N . ASP A 1 110 ? -8.291 0.085 -0.246 1.00 97.75 110 ASP A N 1
ATOM 883 C CA . ASP A 1 110 ? -8.086 1.454 0.235 1.00 97.75 110 ASP A CA 1
ATOM 884 C C . ASP A 1 110 ? -6.670 1.618 0.795 1.00 97.75 110 ASP A C 1
ATOM 886 O O . ASP A 1 110 ? -6.097 0.676 1.345 1.00 97.75 110 ASP A O 1
ATOM 890 N N . PHE A 1 111 ? -6.097 2.813 0.674 1.00 98.19 111 PHE A N 1
ATOM 891 C CA . PHE A 1 111 ? -4.900 3.164 1.435 1.00 98.19 111 PHE A CA 1
ATOM 892 C C . PHE A 1 111 ? -5.305 3.846 2.725 1.00 98.19 111 PHE A C 1
ATOM 894 O O . PHE A 1 111 ? -6.084 4.801 2.704 1.00 98.19 111 PHE A O 1
ATOM 901 N N . VAL A 1 112 ? -4.737 3.388 3.831 1.00 98.50 112 VAL A N 1
ATOM 902 C CA . VAL A 1 112 ? -4.975 3.956 5.153 1.00 98.50 112 VAL A CA 1
ATOM 903 C C . VAL A 1 112 ? -3.658 4.232 5.856 1.00 98.50 112 VAL A C 1
ATOM 905 O O . VAL A 1 112 ? -2.643 3.587 5.598 1.00 98.50 112 VAL A O 1
ATOM 908 N N . GLU A 1 113 ? -3.710 5.199 6.753 1.00 98.50 113 GLU A N 1
ATOM 909 C CA . GLU A 1 113 ? -2.728 5.452 7.793 1.00 98.50 113 GLU A CA 1
ATOM 910 C C . GLU A 1 113 ? -3.303 4.948 9.116 1.00 98.50 113 GLU A C 1
ATOM 912 O O . GLU A 1 113 ? -4.472 5.205 9.415 1.00 98.50 113 GLU A O 1
ATOM 917 N N . ALA A 1 114 ? -2.491 4.246 9.897 1.00 98.44 114 ALA A N 1
ATOM 918 C CA . ALA A 1 114 ? -2.831 3.773 11.228 1.00 98.44 114 ALA A CA 1
ATOM 919 C C . ALA A 1 114 ? -1.731 4.191 12.206 1.00 98.44 114 ALA A C 1
ATOM 921 O O . ALA A 1 114 ? -0.550 3.927 11.984 1.00 98.44 114 ALA A O 1
ATOM 922 N N . GLN A 1 115 ? -2.151 4.842 13.282 1.00 98.38 115 GLN A N 1
ATOM 923 C CA . GLN A 1 115 ? -1.322 5.345 14.363 1.00 98.38 115 GLN A CA 1
ATOM 924 C C . GLN A 1 115 ? -1.621 4.562 15.633 1.00 98.38 115 GLN A C 1
ATOM 926 O O . GLN A 1 115 ? -2.785 4.257 15.919 1.00 98.38 115 GLN A O 1
ATOM 931 N N . GLY A 1 116 ? -0.579 4.243 16.389 1.00 98.06 116 GLY A N 1
ATOM 932 C CA . GLY A 1 116 ? -0.723 3.513 17.635 1.00 98.06 116 GLY A CA 1
ATOM 933 C C . GLY A 1 116 ? 0.555 2.822 18.072 1.00 98.06 116 GLY A C 1
ATOM 934 O O . GLY A 1 116 ? 1.637 3.105 17.566 1.00 98.06 116 GLY A O 1
ATOM 935 N N . ASN A 1 117 ? 0.410 1.900 19.010 1.00 98.06 117 ASN A N 1
ATOM 936 C CA . ASN A 1 117 ? 1.524 1.251 19.688 1.00 98.06 117 ASN A CA 1
ATOM 937 C C . ASN A 1 117 ? 1.702 -0.175 19.168 1.00 98.06 117 ASN A C 1
ATOM 939 O O . ASN A 1 117 ? 0.722 -0.874 18.893 1.00 98.06 117 ASN A O 1
ATOM 943 N N . LEU A 1 118 ? 2.949 -0.608 19.004 1.00 98.12 118 LEU A N 1
ATOM 944 C CA . LEU A 1 118 ? 3.246 -1.976 18.589 1.00 98.12 118 LEU A CA 1
ATOM 945 C C . LEU A 1 118 ? 3.020 -2.935 19.756 1.00 98.12 118 LEU A C 1
ATOM 947 O O . LEU A 1 118 ? 3.393 -2.640 20.880 1.00 98.12 118 LEU A O 1
ATOM 951 N N . PHE A 1 119 ? 2.424 -4.091 19.500 1.00 97.25 119 PHE A N 1
ATOM 952 C CA . PHE A 1 119 ? 2.288 -5.152 20.495 1.00 97.25 119 PHE A CA 1
ATOM 953 C C . PHE A 1 119 ? 2.225 -6.515 19.808 1.00 97.25 119 PHE A C 1
ATOM 955 O O . PHE A 1 119 ? 1.996 -6.613 18.596 1.00 97.25 119 PHE A O 1
ATOM 962 N N . ARG A 1 120 ? 2.380 -7.588 20.584 1.00 96.12 120 ARG A N 1
ATOM 963 C CA . ARG A 1 120 ? 2.193 -8.955 20.098 1.00 96.12 120 ARG A CA 1
ATOM 964 C C . ARG A 1 120 ? 0.819 -9.469 20.507 1.00 96.12 120 ARG A C 1
ATOM 966 O O . ARG A 1 120 ? 0.440 -9.458 21.672 1.00 96.12 120 ARG A O 1
ATOM 973 N N . THR A 1 121 ? 0.047 -9.926 19.529 1.00 93.56 121 THR A N 1
ATOM 974 C CA . THR A 1 121 ? -1.250 -10.563 19.797 1.00 93.56 121 THR A CA 1
ATOM 975 C C . THR A 1 121 ? -1.069 -11.934 20.448 1.00 93.56 121 THR A C 1
ATOM 977 O O . THR A 1 121 ? -0.016 -12.556 20.333 1.00 93.56 121 THR A O 1
ATOM 980 N N . ARG A 1 122 ? -2.135 -12.474 21.054 1.00 90.31 122 ARG A N 1
ATOM 981 C CA . ARG A 1 122 ? -2.137 -13.834 21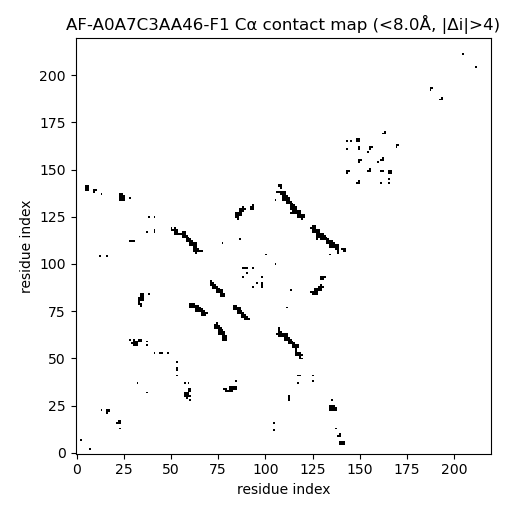.633 1.00 90.31 122 ARG A CA 1
ATOM 982 C C . ARG A 1 122 ? -1.798 -14.936 20.624 1.00 90.31 122 ARG A C 1
ATOM 984 O O . ARG A 1 122 ? -1.328 -15.995 21.012 1.00 90.31 122 ARG A O 1
ATOM 991 N N . THR A 1 123 ? -2.040 -14.695 19.337 1.00 90.56 123 THR A N 1
ATOM 992 C CA . THR A 1 123 ? -1.678 -15.606 18.239 1.00 90.56 123 THR A CA 1
ATOM 993 C C . THR A 1 123 ? -0.227 -15.437 17.778 1.00 90.56 123 THR A C 1
ATOM 995 O O . THR A 1 123 ? 0.178 -16.068 16.808 1.00 90.56 123 THR A O 1
ATOM 998 N N . GLY A 1 124 ? 0.557 -14.584 18.443 1.00 92.94 124 GLY A N 1
ATOM 999 C CA . GLY A 1 124 ? 1.980 -14.373 18.181 1.00 92.94 124 GLY A CA 1
ATOM 1000 C C . GLY A 1 124 ? 2.298 -13.354 17.085 1.00 92.94 124 GLY A C 1
ATOM 1001 O O . GLY A 1 124 ? 3.473 -13.156 16.785 1.00 92.94 124 GLY A O 1
ATOM 1002 N N . GLU A 1 125 ? 1.295 -12.695 16.498 1.00 96.50 125 GLU A N 1
ATOM 1003 C CA . GLU A 1 125 ? 1.480 -11.747 15.393 1.00 96.50 125 GLU A CA 1
ATOM 1004 C C . GLU A 1 125 ? 1.709 -10.317 15.905 1.00 96.50 125 GLU A C 1
ATOM 1006 O O . GLU A 1 125 ? 0.901 -9.799 16.688 1.00 96.50 125 GLU A O 1
ATOM 1011 N N . ILE A 1 126 ? 2.786 -9.676 15.435 1.00 97.50 126 ILE A N 1
ATOM 1012 C CA . ILE A 1 126 ? 3.117 -8.274 15.726 1.00 97.50 126 ILE A CA 1
ATOM 1013 C C . ILE A 1 126 ? 2.097 -7.370 15.037 1.00 97.50 126 ILE A C 1
ATOM 1015 O O . ILE A 1 126 ? 1.846 -7.485 13.837 1.00 97.50 126 ILE A O 1
ATOM 1019 N N . SER A 1 127 ? 1.487 -6.485 15.816 1.00 98.19 127 SER A N 1
ATOM 1020 C CA . SER A 1 127 ? 0.351 -5.674 15.397 1.00 98.19 127 SER A CA 1
ATOM 1021 C C . SER A 1 127 ? 0.466 -4.248 15.918 1.00 98.19 127 SER A C 1
ATOM 1023 O O . SER A 1 127 ? 1.049 -4.011 16.970 1.00 98.19 127 SER A O 1
ATOM 1025 N N . VAL A 1 128 ? -0.147 -3.301 15.213 1.00 98.44 128 VAL A N 1
ATOM 1026 C CA . VAL A 1 128 ? -0.337 -1.931 15.704 1.00 98.44 128 VAL A CA 1
ATOM 1027 C C . VAL A 1 128 ? -1.693 -1.847 16.397 1.00 98.44 128 VAL A C 1
ATOM 1029 O O . VAL A 1 128 ? -2.727 -2.005 15.746 1.00 98.44 128 VAL A O 1
ATOM 1032 N N . GLN A 1 129 ? -1.706 -1.602 17.705 1.00 97.94 129 GLN A N 1
ATOM 1033 C CA . GLN A 1 129 ? -2.913 -1.267 18.456 1.00 97.94 129 GLN A CA 1
ATOM 1034 C C . GLN A 1 129 ? -3.326 0.164 18.115 1.00 97.94 129 GLN A C 1
ATOM 1036 O O . GLN A 1 129 ? -2.715 1.125 18.573 1.00 97.94 129 GLN A O 1
ATOM 1041 N N . VAL A 1 130 ? -4.355 0.298 17.282 1.00 98.38 130 VAL A N 1
ATOM 1042 C CA . VAL A 1 130 ? -4.715 1.563 16.639 1.00 98.38 130 VAL A CA 1
ATOM 1043 C C . VAL A 1 130 ? -5.414 2.499 17.620 1.00 98.38 130 VAL A C 1
ATOM 1045 O O . VAL A 1 130 ? -6.514 2.205 18.086 1.00 98.38 130 VAL A O 1
ATOM 1048 N N . THR A 1 131 ? -4.807 3.657 17.863 1.00 97.81 131 THR A N 1
ATOM 1049 C CA . THR A 1 131 ? -5.390 4.788 18.603 1.00 97.81 131 THR A CA 1
ATOM 1050 C C . THR A 1 131 ? -5.938 5.862 17.662 1.00 97.81 131 THR A C 1
ATOM 1052 O O . THR A 1 131 ? -6.836 6.618 18.027 1.00 97.81 131 THR A O 1
ATOM 1055 N N . GLY A 1 132 ? -5.463 5.899 16.414 1.00 97.31 132 GLY A N 1
ATOM 1056 C CA . GLY A 1 132 ? -5.955 6.804 15.383 1.00 97.31 132 GLY A CA 1
ATOM 1057 C C . GLY A 1 132 ? -5.742 6.241 13.986 1.00 97.31 132 GLY A C 1
ATOM 1058 O O . GLY A 1 132 ? -4.798 5.504 13.731 1.00 97.31 132 GLY A O 1
ATOM 1059 N N . PHE A 1 133 ? -6.625 6.576 13.052 1.00 97.81 133 PHE A N 1
ATOM 1060 C CA . PHE A 1 133 ? -6.450 6.206 11.651 1.00 97.81 133 PHE A CA 1
ATOM 1061 C C . PHE A 1 133 ? -7.000 7.289 10.725 1.00 97.81 133 PHE A C 1
ATOM 1063 O O . PHE A 1 133 ? -7.813 8.139 11.126 1.00 97.81 133 PHE A O 1
ATOM 1070 N N . ARG A 1 134 ? -6.575 7.222 9.462 1.00 97.38 134 ARG A N 1
ATOM 1071 C CA . ARG A 1 134 ? -7.031 8.105 8.391 1.00 97.38 134 ARG A CA 1
ATOM 1072 C C . ARG A 1 134 ? -7.070 7.376 7.051 1.00 97.38 134 ARG A C 1
ATOM 1074 O O . ARG A 1 134 ? -6.181 6.590 6.738 1.00 97.38 134 ARG A O 1
ATOM 1081 N N . LEU A 1 135 ? -8.093 7.660 6.249 1.00 98.25 135 LEU A N 1
ATOM 1082 C CA . LEU A 1 135 ? -8.139 7.247 4.848 1.00 98.25 135 LEU A CA 1
ATOM 1083 C C . LEU A 1 135 ? -7.205 8.142 4.026 1.00 98.25 135 LEU A C 1
ATOM 1085 O O . LEU A 1 135 ? -7.294 9.362 4.107 1.00 98.25 135 LEU A O 1
ATOM 1089 N N . LEU A 1 136 ? -6.316 7.532 3.246 1.00 98.25 136 LEU A N 1
ATOM 1090 C CA . LEU A 1 136 ? -5.361 8.227 2.377 1.00 98.25 136 LEU A CA 1
ATOM 1091 C C . LEU A 1 136 ? -5.766 8.177 0.904 1.00 98.25 136 LEU A C 1
ATOM 1093 O O . LEU A 1 136 ? -5.439 9.073 0.133 1.00 98.25 136 LEU A O 1
ATOM 1097 N N . SER A 1 137 ? -6.424 7.098 0.486 1.00 98.12 137 SER A N 1
ATOM 1098 C CA . SER A 1 137 ? -6.929 6.979 -0.876 1.00 98.12 137 SER A CA 1
ATOM 1099 C C . SER A 1 137 ? -8.064 5.974 -0.930 1.00 98.12 137 SER A C 1
ATOM 1101 O O . SER A 1 137 ? -7.862 4.787 -0.650 1.00 98.12 137 SER A O 1
ATOM 1103 N N . LYS A 1 138 ? -9.253 6.447 -1.313 1.00 98.06 138 LYS A N 1
ATOM 1104 C CA . LYS A 1 138 ? -10.400 5.577 -1.572 1.00 98.06 138 LYS A CA 1
ATOM 1105 C C . LYS A 1 138 ? -10.223 4.827 -2.891 1.00 98.06 138 LYS A C 1
ATOM 1107 O O . LYS A 1 138 ? -10.146 5.444 -3.957 1.00 98.06 138 LYS A O 1
ATOM 1112 N N . ALA A 1 139 ? -10.229 3.501 -2.830 1.00 96.19 139 ALA A N 1
ATOM 1113 C CA . ALA A 1 139 ? -10.235 2.636 -3.996 1.00 96.19 139 ALA A CA 1
ATOM 1114 C C . ALA A 1 139 ? -11.666 2.447 -4.510 1.00 96.19 139 ALA A C 1
ATOM 1116 O O . ALA A 1 139 ? -12.530 1.926 -3.804 1.00 96.19 139 ALA A O 1
ATOM 1117 N N . LEU A 1 140 ? -11.900 2.834 -5.765 1.00 95.12 140 LEU A N 1
ATOM 1118 C CA . LEU A 1 140 ? -13.169 2.589 -6.460 1.00 95.12 140 LEU A CA 1
ATOM 1119 C C . LEU A 1 140 ? -13.235 1.188 -7.069 1.00 95.12 140 LEU A C 1
ATOM 1121 O O . LEU A 1 140 ? -14.306 0.598 -7.131 1.00 95.12 140 LEU A O 1
ATOM 1125 N N . ASN A 1 141 ? -12.084 0.642 -7.463 1.00 91.19 141 ASN A N 1
ATOM 1126 C CA . ASN A 1 141 ? -11.997 -0.708 -8.001 1.00 91.19 141 ASN A CA 1
ATOM 1127 C C . ASN A 1 141 ? -11.741 -1.719 -6.873 1.00 91.19 141 ASN A C 1
ATOM 1129 O O . ASN A 1 141 ? -10.816 -1.516 -6.072 1.00 91.19 141 ASN A O 1
ATOM 1133 N N . PRO A 1 142 ? -12.522 -2.809 -6.809 1.00 86.75 142 PRO A N 1
ATOM 1134 C CA . PRO A 1 142 ? -12.266 -3.896 -5.874 1.00 86.75 142 PRO A CA 1
ATOM 1135 C C . PRO A 1 142 ? -10.928 -4.591 -6.176 1.00 86.75 142 PRO A C 1
ATOM 1137 O O . PRO A 1 142 ? -10.368 -4.420 -7.264 1.00 86.75 142 PRO A O 1
ATOM 1140 N N . PRO A 1 143 ? -10.371 -5.350 -5.215 1.00 83.50 143 PRO A N 1
ATOM 1141 C CA . PRO A 1 143 ? -9.219 -6.198 -5.495 1.00 83.50 143 PRO A CA 1
ATOM 1142 C C . PRO A 1 143 ? -9.541 -7.233 -6.580 1.00 83.50 143 PRO A C 1
ATOM 1144 O O . PRO A 1 143 ? -10.683 -7.689 -6.652 1.00 83.50 143 PRO A O 1
ATOM 1147 N N . PRO A 1 144 ? -8.546 -7.617 -7.402 1.00 79.50 144 PRO A N 1
ATOM 1148 C CA . PRO A 1 144 ? -8.672 -8.793 -8.255 1.00 79.50 144 PRO A CA 1
ATOM 1149 C C . PRO A 1 144 ? -8.894 -10.039 -7.388 1.00 79.50 144 PRO A C 1
ATOM 1151 O O . PRO A 1 144 ? -8.573 -10.042 -6.194 1.00 79.50 144 PRO A O 1
ATOM 1154 N N . ASP A 1 145 ? -9.455 -11.085 -7.988 1.00 69.50 145 ASP A N 1
ATOM 1155 C CA . ASP A 1 145 ? -9.863 -12.283 -7.260 1.00 69.50 145 ASP A CA 1
ATOM 1156 C C . ASP A 1 145 ? -8.683 -12.920 -6.500 1.00 69.50 145 ASP A C 1
ATOM 1158 O O . ASP A 1 145 ? -7.602 -13.147 -7.053 1.00 69.50 145 ASP A O 1
ATOM 1162 N N . LYS A 1 146 ? -8.868 -13.161 -5.196 1.00 57.09 146 LYS A N 1
ATOM 1163 C CA . LYS A 1 146 ? -7.772 -13.517 -4.273 1.00 57.09 146 LYS A CA 1
ATOM 1164 C C . LYS A 1 146 ? -7.250 -14.937 -4.472 1.00 57.09 146 LYS A C 1
ATOM 1166 O O . LYS A 1 146 ? -6.106 -15.208 -4.123 1.00 57.09 146 LYS A O 1
ATOM 1171 N N . TRP A 1 147 ? -8.087 -15.840 -4.977 1.00 55.44 147 TRP A N 1
ATOM 1172 C CA . TRP A 1 147 ? -7.816 -17.281 -4.959 1.00 55.44 147 TRP A CA 1
ATOM 1173 C C . TRP A 1 147 ? -6.936 -17.757 -6.109 1.00 55.44 147 TRP A C 1
ATOM 1175 O O . TRP A 1 147 ? -6.175 -18.707 -5.947 1.00 55.44 147 TRP A O 1
ATOM 1185 N N . HIS A 1 148 ? 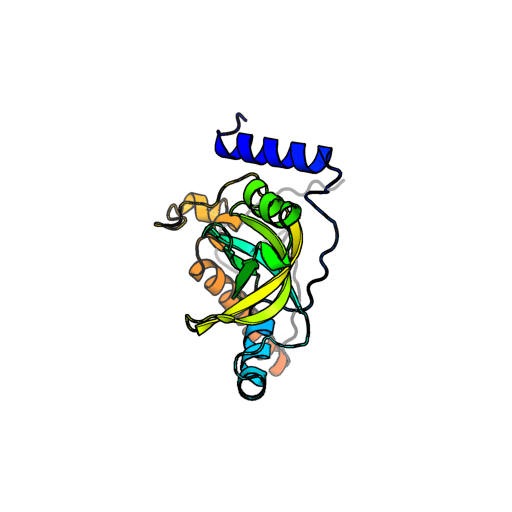-7.007 -17.084 -7.255 1.00 55.97 148 HIS A N 1
ATOM 1186 C CA . HIS A 1 148 ? -6.265 -17.478 -8.453 1.00 55.97 148 HIS A CA 1
ATOM 1187 C C . HIS A 1 148 ? -5.145 -16.499 -8.815 1.00 55.97 148 HIS A C 1
ATOM 1189 O O . HIS A 1 148 ? -4.415 -16.732 -9.779 1.00 55.97 148 HIS A O 1
ATOM 1195 N N . GLY A 1 149 ? -5.006 -15.409 -8.048 1.00 63.00 149 GLY A N 1
ATOM 1196 C CA . GLY A 1 149 ? -4.226 -14.253 -8.471 1.00 63.00 149 GLY A CA 1
ATOM 1197 C C . GLY A 1 149 ? -4.759 -13.687 -9.791 1.00 63.00 149 GLY A C 1
ATOM 1198 O O . GLY A 1 149 ? -5.775 -14.124 -10.335 1.00 63.00 149 GLY A O 1
ATOM 1199 N N . LEU A 1 150 ? -4.055 -12.702 -10.343 1.00 75.94 150 LEU A N 1
ATOM 1200 C CA . LEU A 1 150 ? -4.301 -12.314 -11.728 1.00 75.94 150 LEU A CA 1
ATOM 1201 C C . LEU A 1 150 ? -3.554 -13.315 -12.619 1.00 75.94 150 LEU A C 1
ATOM 1203 O O . LEU A 1 150 ? -2.333 -13.214 -12.729 1.00 75.94 150 LEU A O 1
ATOM 1207 N N . SER A 1 151 ? -4.261 -14.297 -13.184 1.00 76.38 151 SER A N 1
ATOM 1208 C CA . SER A 1 151 ? -3.676 -15.387 -13.982 1.00 76.38 151 SER A CA 1
ATOM 1209 C C . SER A 1 151 ? -3.557 -15.052 -15.471 1.00 76.38 151 SER A C 1
ATOM 1211 O O . SER A 1 151 ? -2.583 -15.453 -16.109 1.00 76.38 151 SER A O 1
ATOM 1213 N N . ASP A 1 152 ? -4.502 -14.275 -16.010 1.00 85.38 152 ASP A N 1
ATOM 1214 C CA . ASP A 1 152 ? -4.518 -13.885 -17.419 1.00 85.38 152 ASP A CA 1
ATOM 1215 C C . ASP A 1 152 ? -3.288 -13.041 -17.789 1.00 85.38 152 ASP A C 1
ATOM 1217 O O . ASP A 1 152 ? -3.102 -11.914 -17.318 1.00 85.38 152 ASP A O 1
ATOM 1221 N N . VAL A 1 153 ? -2.431 -13.602 -18.643 1.00 85.56 153 VAL A N 1
ATOM 1222 C CA . VAL A 1 153 ? -1.130 -13.018 -18.999 1.00 85.56 153 VAL A CA 1
ATOM 1223 C C . VAL A 1 153 ? -1.300 -11.675 -19.707 1.00 85.56 153 VAL A C 1
ATOM 1225 O O . VAL A 1 153 ? -0.551 -10.737 -19.420 1.00 85.56 153 VAL A O 1
ATOM 1228 N N . GLU A 1 154 ? -2.297 -11.547 -20.584 1.00 88.69 154 GLU A N 1
ATOM 1229 C CA . GLU A 1 154 ? -2.541 -10.300 -21.305 1.00 88.69 154 GLU A CA 1
ATOM 1230 C C . GLU A 1 154 ? -2.934 -9.176 -20.338 1.00 88.69 154 GLU A C 1
ATOM 1232 O O . GLU A 1 154 ? -2.330 -8.097 -20.354 1.00 88.69 154 GLU A O 1
ATOM 1237 N N . THR A 1 155 ? -3.873 -9.440 -19.430 1.00 84.69 155 THR A N 1
ATOM 1238 C CA . THR A 1 155 ? -4.293 -8.482 -18.404 1.00 84.69 155 THR A CA 1
ATOM 1239 C C . THR A 1 155 ? -3.138 -8.127 -17.477 1.00 84.69 155 THR A C 1
ATOM 1241 O O . THR A 1 155 ? -2.945 -6.947 -17.188 1.00 84.69 155 THR A O 1
ATOM 1244 N N . ARG A 1 156 ? -2.299 -9.089 -17.067 1.00 86.56 156 ARG A N 1
ATOM 1245 C CA . ARG A 1 156 ? -1.098 -8.798 -16.258 1.00 86.56 156 ARG A CA 1
ATOM 1246 C C . ARG A 1 156 ? -0.145 -7.831 -16.955 1.00 86.56 156 ARG A C 1
ATOM 1248 O O . ARG A 1 156 ? 0.448 -6.966 -16.310 1.00 86.56 156 ARG A O 1
ATOM 1255 N N . TYR A 1 157 ? 0.028 -7.980 -18.266 1.00 87.81 157 TYR A N 1
ATOM 1256 C CA . TYR A 1 157 ? 0.938 -7.142 -19.043 1.00 87.81 157 TYR A CA 1
ATOM 1257 C C . TYR A 1 157 ? 0.348 -5.763 -19.342 1.00 87.81 157 TYR A C 1
ATOM 1259 O O . TYR A 1 157 ? 1.070 -4.771 -19.238 1.00 87.81 157 TYR A O 1
ATOM 1267 N N . ARG A 1 158 ? -0.957 -5.675 -19.626 1.00 91.00 158 ARG A N 1
ATOM 1268 C CA . ARG A 1 158 ? -1.663 -4.400 -19.849 1.00 91.00 158 ARG A CA 1
ATOM 1269 C C . ARG A 1 158 ? -1.888 -3.614 -18.560 1.00 91.00 158 ARG A C 1
ATOM 1271 O O . ARG A 1 158 ? -1.792 -2.391 -18.553 1.00 91.00 158 ARG A O 1
ATOM 1278 N N . GLN A 1 159 ? -2.181 -4.306 -17.466 1.00 89.69 159 GLN A N 1
ATOM 1279 C CA . GLN A 1 159 ? -2.505 -3.730 -16.164 1.00 89.69 159 GLN A CA 1
ATOM 1280 C C . GLN A 1 159 ? -1.461 -4.133 -15.123 1.00 89.69 159 GLN A C 1
ATOM 1282 O O . GLN A 1 159 ? -1.770 -4.712 -14.079 1.00 89.69 159 GLN A O 1
ATOM 1287 N N . ARG A 1 160 ? -0.196 -3.782 -15.384 1.00 91.88 160 ARG A N 1
ATOM 1288 C CA . A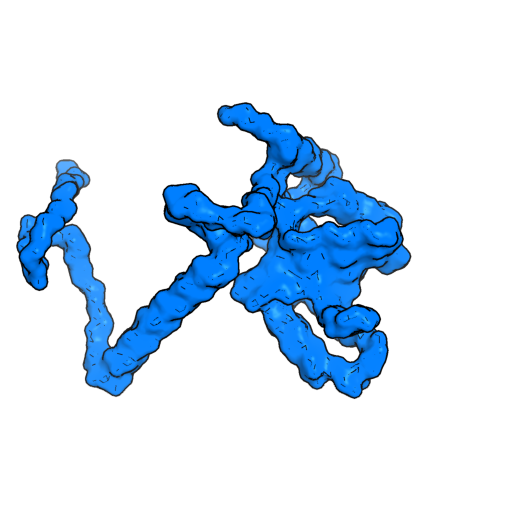RG A 1 160 ? 0.930 -4.141 -14.507 1.00 91.88 160 ARG A CA 1
ATOM 1289 C C . ARG A 1 160 ? 0.723 -3.727 -13.047 1.00 91.88 160 ARG A C 1
ATOM 1291 O O . ARG A 1 160 ? 1.181 -4.423 -12.150 1.00 91.88 160 ARG A O 1
ATOM 1298 N N . TYR A 1 161 ? 0.024 -2.622 -12.795 1.00 88.75 161 TYR A N 1
ATOM 1299 C CA . TYR A 1 161 ? -0.295 -2.163 -11.440 1.00 88.75 161 TYR A CA 1
ATOM 1300 C C . TYR A 1 161 ? -1.212 -3.134 -10.673 1.00 88.75 161 TYR A C 1
ATOM 1302 O O . TYR A 1 161 ? -1.068 -3.259 -9.459 1.00 88.75 161 TYR A O 1
ATOM 1310 N N . VAL A 1 162 ? -2.116 -3.844 -11.359 1.00 87.31 162 VAL A N 1
ATOM 1311 C CA . VAL A 1 162 ? -2.959 -4.899 -10.768 1.00 87.31 162 VAL A CA 1
ATOM 1312 C C . VAL A 1 162 ? -2.141 -6.166 -10.542 1.00 87.31 162 VAL A C 1
ATOM 1314 O O . VAL A 1 162 ? -2.246 -6.785 -9.489 1.00 87.31 162 VAL A O 1
ATOM 1317 N N . ASP A 1 163 ? -1.272 -6.522 -11.487 1.00 88.50 163 ASP A N 1
ATOM 1318 C CA . ASP A 1 163 ? -0.384 -7.681 -11.355 1.00 88.50 163 ASP A CA 1
ATOM 1319 C C . ASP A 1 163 ? 0.589 -7.527 -10.176 1.00 88.50 163 ASP A C 1
ATOM 1321 O O . ASP A 1 163 ? 0.713 -8.428 -9.356 1.00 88.50 163 ASP A O 1
ATOM 1325 N N . LEU A 1 164 ? 1.215 -6.356 -10.022 1.00 88.38 164 LEU A N 1
ATOM 1326 C CA . LEU A 1 164 ? 2.090 -6.057 -8.880 1.00 88.38 164 LEU A CA 1
ATOM 1327 C C . LEU A 1 164 ? 1.354 -6.059 -7.534 1.00 88.38 164 LEU A C 1
ATOM 1329 O O . LEU A 1 164 ? 1.990 -6.228 -6.495 1.00 88.38 164 LEU A O 1
ATOM 1333 N N . LEU A 1 165 ? 0.037 -5.841 -7.548 1.00 83.94 165 LEU A N 1
ATOM 1334 C CA . LEU A 1 165 ? -0.813 -5.914 -6.365 1.00 83.94 165 LEU A CA 1
ATOM 1335 C C . LEU A 1 165 ? -1.180 -7.363 -6.017 1.00 83.94 165 LEU A C 1
ATOM 1337 O O . LEU A 1 165 ? -1.174 -7.721 -4.842 1.00 83.94 165 LEU A O 1
ATOM 1341 N N . ALA A 1 166 ? -1.528 -8.167 -7.022 1.00 83.81 166 ALA A N 1
ATOM 1342 C CA . ALA A 1 166 ? -2.022 -9.530 -6.841 1.00 83.81 166 ALA A CA 1
ATOM 1343 C C . ALA A 1 166 ? -0.902 -10.568 -6.677 1.00 83.81 166 ALA A C 1
ATOM 1345 O O . ALA A 1 166 ? -1.092 -11.561 -5.983 1.00 83.81 166 ALA A O 1
ATOM 1346 N N . ASN A 1 167 ? 0.253 -10.348 -7.313 1.00 86.00 167 ASN A N 1
ATOM 1347 C CA . ASN A 1 167 ? 1.306 -11.348 -7.459 1.00 86.00 167 ASN A CA 1
ATOM 1348 C C . ASN A 1 167 ? 2.630 -10.863 -6.842 1.00 86.00 167 ASN A C 1
ATOM 1350 O O . ASN A 1 167 ? 3.405 -10.125 -7.461 1.00 86.00 167 ASN A O 1
ATOM 1354 N N . ASP A 1 168 ? 2.933 -11.341 -5.630 1.00 83.88 168 ASP A N 1
ATOM 1355 C CA . ASP A 1 168 ? 4.178 -11.011 -4.915 1.00 83.88 168 ASP A CA 1
ATOM 1356 C C . ASP A 1 168 ? 5.436 -11.474 -5.667 1.00 83.88 168 ASP A C 1
ATOM 1358 O O . ASP A 1 168 ? 6.486 -10.830 -5.598 1.00 83.88 168 ASP A O 1
ATOM 1362 N N . GLU A 1 169 ? 5.337 -12.561 -6.433 1.00 87.94 169 GLU A N 1
ATOM 1363 C CA . GLU A 1 169 ? 6.423 -13.043 -7.287 1.00 87.94 169 GLU A CA 1
ATOM 1364 C C . GLU A 1 169 ? 6.762 -12.050 -8.406 1.00 87.94 169 GLU A C 1
ATOM 1366 O O . GLU A 1 169 ? 7.935 -11.710 -8.577 1.00 87.94 169 GLU A O 1
ATOM 1371 N N . THR A 1 170 ? 5.754 -11.501 -9.104 1.00 89.50 170 THR A N 1
ATOM 1372 C CA . THR A 1 170 ? 5.971 -10.445 -10.108 1.00 89.50 170 THR A CA 1
ATOM 1373 C C . THR A 1 170 ? 6.764 -9.298 -9.485 1.00 89.50 170 THR A C 1
ATOM 1375 O O . THR A 1 170 ? 7.748 -8.825 -10.055 1.00 89.50 170 THR A O 1
ATOM 1378 N N . ARG A 1 171 ? 6.375 -8.860 -8.284 1.00 87.38 171 ARG A N 1
ATOM 1379 C CA . ARG A 1 171 ? 7.067 -7.779 -7.579 1.00 87.38 171 ARG A CA 1
ATOM 1380 C C . ARG A 1 171 ? 8.536 -8.123 -7.303 1.00 87.38 171 ARG A C 1
ATOM 1382 O O . ARG A 1 171 ? 9.403 -7.284 -7.549 1.00 87.38 171 ARG A O 1
ATOM 1389 N N . ARG A 1 172 ? 8.834 -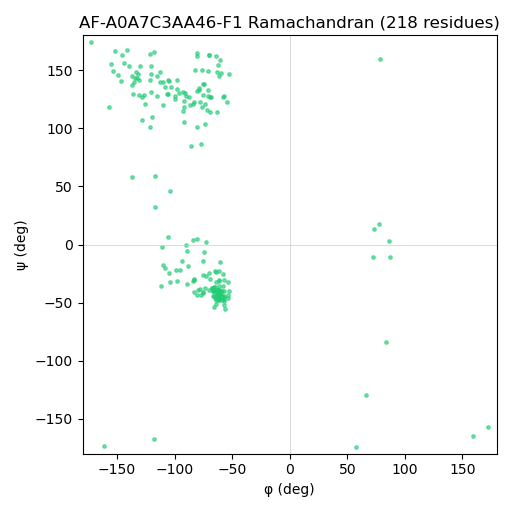9.345 -6.845 1.00 90.75 172 ARG A N 1
ATOM 1390 C CA . ARG A 1 172 ? 10.218 -9.810 -6.624 1.00 90.75 172 ARG A CA 1
ATOM 1391 C C . ARG A 1 172 ? 11.045 -9.776 -7.907 1.00 90.75 172 ARG A C 1
ATOM 1393 O O . ARG A 1 172 ? 12.181 -9.314 -7.858 1.00 90.75 172 ARG A O 1
ATOM 1400 N N . ILE A 1 173 ? 10.480 -10.173 -9.050 1.00 94.56 173 ILE A N 1
ATOM 1401 C CA . ILE A 1 173 ? 11.170 -10.121 -10.352 1.00 94.56 173 ILE A CA 1
ATOM 1402 C C . ILE A 1 173 ? 11.647 -8.695 -10.668 1.00 94.56 173 ILE A C 1
ATOM 1404 O O . ILE A 1 173 ? 12.800 -8.500 -11.056 1.00 94.56 173 ILE A O 1
ATOM 1408 N N . PHE A 1 174 ? 10.805 -7.677 -10.453 1.00 93.81 174 PHE A N 1
ATOM 1409 C CA . PHE A 1 174 ? 11.197 -6.281 -10.689 1.00 93.81 174 PHE A CA 1
ATOM 1410 C C . PHE A 1 174 ? 12.272 -5.786 -9.715 1.00 93.81 174 PHE A C 1
ATOM 1412 O O . PHE A 1 174 ? 13.186 -5.073 -10.135 1.00 93.81 174 PHE A O 1
ATOM 1419 N N . VAL A 1 175 ? 12.209 -6.193 -8.443 1.00 92.81 175 VAL A N 1
ATOM 1420 C CA . VAL A 1 175 ? 13.260 -5.890 -7.456 1.00 92.81 175 VAL A CA 1
ATOM 1421 C C . VAL A 1 175 ? 14.593 -6.513 -7.881 1.00 92.81 175 VAL A C 1
ATOM 1423 O O . VAL A 1 175 ? 15.613 -5.824 -7.911 1.00 92.81 175 VAL A O 1
ATOM 1426 N N . VAL A 1 176 ? 14.588 -7.788 -8.281 1.00 96.75 176 VAL A N 1
ATOM 1427 C CA . VAL A 1 176 ? 15.783 -8.492 -8.770 1.00 96.75 176 VAL A CA 1
ATOM 1428 C C . VAL A 1 176 ? 16.346 -7.810 -10.015 1.00 96.75 176 VAL A C 1
ATOM 1430 O O . VAL A 1 176 ? 17.548 -7.561 -10.072 1.00 96.75 176 VAL A O 1
ATOM 1433 N N . ARG A 1 177 ? 15.498 -7.427 -10.978 1.00 97.50 177 ARG A N 1
ATOM 1434 C CA . ARG A 1 177 ? 15.926 -6.691 -12.178 1.00 97.50 177 ARG A CA 1
ATOM 1435 C C . ARG A 1 177 ? 16.632 -5.380 -11.821 1.00 97.50 177 ARG A C 1
ATOM 1437 O O . ARG A 1 177 ? 17.692 -5.096 -12.374 1.00 97.50 177 ARG A O 1
ATOM 1444 N N . ALA A 1 178 ? 16.069 -4.591 -10.906 1.00 96.94 178 ALA A N 1
ATOM 1445 C CA . ALA A 1 178 ? 16.675 -3.330 -10.477 1.00 96.94 178 ALA A CA 1
ATOM 1446 C C . ALA A 1 178 ? 18.031 -3.552 -9.784 1.00 96.94 178 ALA A C 1
ATOM 1448 O O . ALA A 1 178 ? 18.996 -2.832 -10.053 1.00 96.94 178 ALA A O 1
ATOM 1449 N N . ASN A 1 179 ? 18.123 -4.579 -8.936 1.00 97.69 179 ASN A N 1
ATOM 1450 C CA . ASN A 1 179 ? 19.362 -4.944 -8.251 1.00 97.69 179 ASN A CA 1
ATOM 1451 C C . ASN A 1 179 ? 20.431 -5.465 -9.217 1.00 97.69 179 ASN A C 1
ATOM 1453 O O . ASN A 1 179 ? 21.601 -5.132 -9.048 1.00 97.69 179 ASN A O 1
ATOM 1457 N N . LEU A 1 180 ? 20.041 -6.219 -10.246 1.00 98.25 180 LEU A N 1
ATOM 1458 C CA . LEU A 1 180 ? 20.948 -6.709 -11.283 1.00 98.25 180 LEU A CA 1
ATOM 1459 C C . LEU A 1 180 ? 21.578 -5.551 -12.061 1.00 98.25 180 LEU A C 1
ATOM 1461 O O . LEU A 1 180 ? 22.797 -5.506 -12.196 1.00 98.25 180 LEU A O 1
ATOM 1465 N N . VAL A 1 181 ? 20.774 -4.579 -12.509 1.00 98.12 181 VAL A N 1
ATOM 1466 C CA . VAL A 1 181 ? 21.290 -3.387 -13.211 1.00 98.12 181 VAL A CA 1
ATOM 1467 C C . VAL A 1 181 ? 22.242 -2.596 -12.310 1.00 98.12 181 VAL A C 1
ATOM 1469 O O . VAL A 1 181 ? 23.311 -2.182 -12.751 1.00 98.12 181 VAL A O 1
ATOM 1472 N N . ARG A 1 182 ? 21.893 -2.426 -11.028 1.00 98.12 182 ARG A N 1
ATOM 1473 C CA . ARG A 1 182 ? 22.760 -1.754 -10.048 1.00 98.12 182 ARG A CA 1
ATOM 1474 C C . ARG A 1 182 ? 24.082 -2.495 -9.840 1.00 98.12 182 ARG A C 1
ATOM 1476 O O . ARG A 1 182 ? 25.128 -1.860 -9.762 1.00 98.12 182 ARG A O 1
ATOM 1483 N N . ALA A 1 183 ? 24.036 -3.821 -9.731 1.00 98.38 183 ALA A N 1
ATOM 1484 C CA . ALA A 1 183 ? 25.225 -4.644 -9.548 1.00 98.38 183 ALA A CA 1
ATOM 1485 C C . ALA A 1 183 ? 26.146 -4.589 -10.774 1.00 98.38 183 ALA A C 1
ATOM 1487 O O . ALA A 1 183 ? 27.358 -4.487 -10.603 1.00 98.38 183 ALA A O 1
ATOM 1488 N N . LEU A 1 184 ? 25.572 -4.601 -11.981 1.00 98.44 184 LEU A N 1
ATOM 1489 C CA . LEU A 1 184 ? 26.318 -4.474 -13.231 1.00 98.44 184 LEU A CA 1
ATOM 1490 C C . LEU A 1 184 ? 27.052 -3.132 -13.321 1.00 98.44 184 LEU A C 1
ATOM 1492 O O . LEU A 1 184 ? 28.240 -3.124 -13.625 1.00 98.44 184 LEU A O 1
ATOM 1496 N N . ARG A 1 185 ? 26.365 -2.021 -13.018 1.00 98.19 185 ARG A N 1
ATOM 1497 C CA . ARG A 1 185 ? 26.982 -0.684 -12.993 1.00 98.19 185 ARG A CA 1
ATOM 1498 C C . ARG A 1 185 ? 28.174 -0.638 -12.049 1.00 98.19 185 ARG A C 1
ATOM 1500 O O . ARG A 1 185 ? 29.291 -0.430 -12.496 1.00 98.19 185 ARG A O 1
ATOM 1507 N N . ARG A 1 186 ? 27.957 -1.003 -10.781 1.00 98.31 186 ARG A N 1
ATOM 1508 C CA . ARG A 1 186 ? 29.021 -1.042 -9.768 1.00 98.31 186 ARG A CA 1
ATOM 1509 C C . ARG A 1 186 ? 30.222 -1.886 -10.210 1.00 98.31 186 ARG A C 1
ATOM 1511 O O . ARG A 1 186 ? 31.356 -1.470 -10.028 1.00 98.31 186 ARG A O 1
ATOM 1518 N N . TYR A 1 187 ? 29.980 -3.055 -10.803 1.00 98.50 187 TYR A N 1
ATOM 1519 C CA . TYR A 1 187 ? 31.048 -3.936 -11.283 1.00 98.50 187 TYR A CA 1
ATOM 1520 C C . TYR A 1 187 ? 31.932 -3.284 -12.362 1.00 98.50 187 TYR A C 1
ATOM 1522 O O . TYR A 1 187 ? 33.148 -3.512 -12.379 1.00 98.50 187 TYR A O 1
ATOM 1530 N N . LEU A 1 188 ? 31.320 -2.520 -13.273 1.00 98.56 188 LEU A N 1
ATOM 1531 C CA . LEU A 1 188 ? 32.008 -1.787 -14.338 1.00 98.56 188 LEU A CA 1
ATOM 1532 C C . LEU A 1 188 ? 32.715 -0.539 -13.788 1.00 98.56 188 LEU A C 1
ATOM 1534 O O . LEU A 1 188 ? 33.877 -0.310 -14.126 1.00 98.56 188 LEU A O 1
ATOM 1538 N N . ASP A 1 189 ? 32.064 0.200 -12.888 1.00 98.19 189 ASP A N 1
ATOM 1539 C CA . ASP A 1 189 ? 32.622 1.389 -12.231 1.00 98.19 189 ASP A CA 1
ATOM 1540 C C . ASP A 1 189 ? 33.897 1.048 -11.443 1.00 98.19 189 ASP A C 1
ATOM 1542 O O . ASP A 1 189 ? 34.924 1.710 -11.585 1.00 98.19 189 ASP A O 1
ATOM 1546 N N . GLU A 1 190 ? 33.882 -0.052 -10.679 1.00 98.50 190 GLU A N 1
ATOM 1547 C CA . GLU A 1 190 ? 35.043 -0.562 -9.928 1.00 98.50 190 GLU A CA 1
ATOM 1548 C C . GLU A 1 190 ? 36.240 -0.927 -10.828 1.00 98.50 190 GLU A C 1
ATOM 1550 O O . GLU A 1 190 ? 37.357 -1.100 -10.342 1.00 98.50 190 GLU A O 1
ATOM 1555 N N . ARG A 1 191 ? 36.026 -1.041 -12.144 1.00 98.44 191 ARG A N 1
ATOM 1556 C CA . ARG A 1 191 ? 37.055 -1.327 -13.157 1.00 98.44 191 ARG A CA 1
ATOM 1557 C C . ARG A 1 191 ? 37.439 -0.106 -13.990 1.00 98.44 191 ARG A C 1
ATOM 1559 O O . ARG A 1 191 ? 38.201 -0.250 -14.942 1.00 98.44 191 ARG A O 1
ATOM 1566 N N . GLY A 1 192 ? 36.934 1.076 -13.646 1.00 98.31 192 GLY A N 1
ATOM 1567 C CA . GLY A 1 192 ? 37.255 2.322 -14.339 1.00 98.31 192 GLY A CA 1
ATOM 1568 C C . GLY A 1 192 ? 36.536 2.507 -15.676 1.00 98.31 192 GLY A C 1
ATOM 1569 O O . GLY A 1 192 ? 36.975 3.323 -16.485 1.00 98.31 192 GLY A O 1
ATOM 1570 N N . PHE A 1 193 ? 35.450 1.769 -15.934 1.00 98.56 193 PHE A N 1
ATOM 1571 C CA . PHE A 1 193 ? 34.571 2.078 -17.064 1.00 98.56 193 PHE A CA 1
ATOM 1572 C C . PHE A 1 193 ? 33.783 3.362 -16.784 1.00 98.56 193 PHE A C 1
ATOM 1574 O O . PHE A 1 193 ? 33.447 3.658 -15.642 1.00 98.56 193 PHE A O 1
ATOM 1581 N N . LEU A 1 194 ? 33.463 4.106 -17.844 1.00 97.88 194 LEU A N 1
ATOM 1582 C CA . LEU A 1 194 ? 32.646 5.316 -17.783 1.00 97.88 194 LEU A CA 1
ATOM 1583 C C . LEU A 1 194 ? 31.285 5.056 -18.444 1.00 97.88 194 LEU A C 1
ATOM 1585 O O . LEU A 1 194 ? 31.235 4.723 -19.630 1.00 97.88 194 LEU A O 1
ATOM 1589 N N . GLU A 1 195 ? 30.186 5.206 -17.697 1.00 97.81 1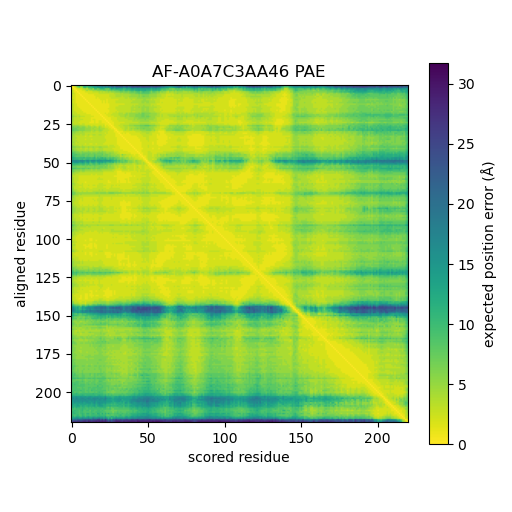95 GLU A N 1
ATOM 1590 C CA . GLU A 1 195 ? 28.825 5.143 -18.251 1.00 97.81 195 GLU A CA 1
ATOM 1591 C C . GLU A 1 195 ? 28.551 6.395 -19.107 1.00 97.81 195 GLU A C 1
ATOM 1593 O O . GLU A 1 195 ? 28.758 7.523 -18.660 1.00 97.81 195 GLU A O 1
ATOM 1598 N N . VAL A 1 196 ? 28.095 6.198 -20.350 1.00 97.81 196 VAL A N 1
ATOM 1599 C CA . VAL A 1 196 ? 27.750 7.273 -21.296 1.00 97.81 196 VAL A CA 1
ATOM 1600 C C . VAL A 1 196 ? 26.386 7.012 -21.931 1.00 97.81 196 VAL A C 1
ATOM 1602 O O . VAL A 1 196 ? 26.020 5.865 -22.193 1.00 97.81 196 VAL A O 1
ATOM 1605 N N . GLU A 1 197 ? 25.644 8.076 -22.222 1.00 97.75 197 GLU A N 1
ATOM 1606 C CA . GLU A 1 197 ? 24.392 8.008 -22.979 1.00 97.75 197 GLU A CA 1
ATOM 1607 C C . GLU A 1 197 ? 24.658 8.354 -24.448 1.00 97.75 197 GLU A C 1
ATOM 1609 O O . GLU A 1 197 ? 25.345 9.326 -24.759 1.00 97.75 197 GLU A O 1
ATOM 1614 N N . THR A 1 198 ? 24.119 7.554 -25.371 1.00 95.75 198 THR A N 1
ATOM 1615 C CA . THR A 1 198 ? 24.278 7.763 -26.819 1.00 95.75 198 THR A CA 1
ATOM 1616 C C . THR A 1 198 ? 22.915 7.939 -27.496 1.00 95.75 198 THR A C 1
ATOM 1618 O O . THR A 1 198 ? 21.906 7.448 -26.976 1.00 95.75 198 THR A O 1
ATOM 1621 N N . PRO A 1 199 ? 22.832 8.648 -28.641 1.00 93.69 199 PRO A N 1
ATOM 1622 C CA . PRO A 1 199 ? 21.553 8.930 -29.290 1.00 93.69 199 PRO A CA 1
ATOM 1623 C C . PRO A 1 199 ? 20.778 7.657 -29.652 1.00 93.69 199 PRO A C 1
ATOM 1625 O O . PRO A 1 199 ? 21.297 6.789 -30.352 1.00 93.69 199 PRO A O 1
ATOM 1628 N N . THR A 1 200 ? 19.516 7.566 -29.216 1.00 94.44 200 THR A N 1
ATOM 1629 C CA . THR A 1 200 ? 18.615 6.452 -29.575 1.00 94.44 200 THR A CA 1
ATOM 1630 C C . THR A 1 200 ? 18.007 6.623 -30.970 1.00 94.44 200 THR A C 1
ATOM 1632 O O . THR A 1 200 ? 17.877 5.650 -31.708 1.00 94.44 200 THR A O 1
ATOM 1635 N N . LEU A 1 201 ? 17.643 7.853 -31.354 1.00 93.50 201 LEU A N 1
ATOM 1636 C CA . LEU A 1 201 ? 17.204 8.177 -32.714 1.00 93.50 201 LEU A CA 1
ATOM 1637 C C . LEU A 1 201 ? 18.432 8.500 -33.565 1.00 93.50 201 LEU A C 1
ATOM 1639 O O . LEU A 1 201 ? 19.179 9.424 -33.246 1.00 93.50 201 LEU A O 1
ATOM 1643 N N . GLN A 1 202 ? 18.641 7.738 -34.636 1.00 91.62 202 GLN A N 1
ATOM 1644 C CA . GLN A 1 202 ? 19.811 7.860 -35.502 1.00 91.62 202 GLN A CA 1
ATOM 1645 C C . GLN A 1 202 ? 19.370 7.914 -36.972 1.00 91.62 202 GLN A C 1
ATOM 1647 O O . GLN A 1 202 ? 18.446 7.189 -37.347 1.00 91.62 202 GLN A O 1
ATOM 1652 N N . PRO A 1 203 ? 20.016 8.736 -37.822 1.00 90.50 203 PRO A N 1
ATOM 1653 C CA . PRO A 1 203 ? 19.707 8.785 -39.254 1.00 90.50 203 PRO A CA 1
ATOM 1654 C C . PRO A 1 203 ? 20.147 7.510 -39.988 1.00 90.50 203 PRO A C 1
ATOM 1656 O O . PRO A 1 203 ? 19.589 7.164 -41.026 1.00 90.50 203 PRO A O 1
ATOM 1659 N N . LEU A 1 204 ? 21.137 6.806 -39.437 1.00 90.25 204 LEU A N 1
ATOM 1660 C CA . LEU A 1 204 ? 21.638 5.528 -39.915 1.00 90.25 204 LEU A CA 1
ATOM 1661 C C . LEU A 1 204 ? 21.714 4.574 -38.722 1.00 90.25 204 LEU A C 1
ATOM 1663 O O . LEU A 1 204 ? 22.298 4.924 -37.701 1.00 90.25 204 LEU A O 1
ATOM 1667 N N . TYR A 1 205 ? 21.134 3.383 -38.852 1.00 87.88 205 TYR A N 1
ATOM 1668 C CA . TYR A 1 205 ? 21.184 2.339 -37.829 1.00 87.88 205 TYR A CA 1
ATOM 1669 C C . TYR A 1 205 ? 22.281 1.316 -38.165 1.00 87.88 205 TYR A C 1
ATOM 1671 O O . TYR A 1 205 ? 22.478 0.956 -39.325 1.00 87.88 205 TYR A O 1
ATOM 1679 N N . GLY A 1 206 ? 22.993 0.835 -37.146 1.00 89.44 206 GLY A N 1
ATOM 1680 C CA . GLY A 1 206 ? 24.083 -0.136 -37.280 1.00 89.44 206 GLY A CA 1
ATOM 1681 C C . GLY A 1 206 ? 24.391 -0.841 -35.955 1.00 89.44 206 GLY A C 1
ATOM 1682 O O . GLY A 1 206 ? 23.671 -0.674 -34.976 1.00 89.44 206 GLY A O 1
ATOM 1683 N N . GLY A 1 207 ? 25.450 -1.656 -35.917 1.00 91.38 207 GLY A N 1
ATOM 1684 C CA . GLY A 1 207 ? 25.907 -2.347 -34.698 1.00 91.38 207 GLY A CA 1
ATOM 1685 C C . GLY A 1 207 ? 25.247 -3.704 -34.409 1.00 91.38 207 GLY A C 1
ATOM 1686 O O . GLY A 1 207 ? 25.748 -4.450 -33.574 1.00 91.38 207 GLY A O 1
ATOM 1687 N N . ALA A 1 208 ? 24.177 -4.064 -35.122 1.00 93.06 208 ALA A N 1
ATOM 1688 C CA . ALA A 1 208 ? 23.564 -5.392 -35.078 1.00 93.06 208 ALA A CA 1
ATOM 1689 C C . ALA A 1 208 ? 22.802 -5.703 -36.381 1.00 93.06 208 ALA A C 1
ATOM 1691 O O . ALA A 1 208 ? 22.335 -4.794 -37.068 1.00 93.06 208 ALA A O 1
ATOM 1692 N N . ALA A 1 209 ? 22.634 -6.989 -36.703 1.00 93.81 209 ALA A N 1
ATOM 1693 C CA . ALA A 1 209 ? 21.800 -7.444 -37.817 1.00 93.81 209 ALA A CA 1
ATOM 1694 C C . ALA A 1 209 ? 20.334 -7.586 -37.365 1.00 93.81 209 ALA A C 1
ATOM 1696 O O . ALA A 1 209 ? 19.899 -8.664 -36.962 1.00 93.81 209 ALA A O 1
ATOM 1697 N N . ALA A 1 210 ? 19.576 -6.487 -37.397 1.00 93.44 210 ALA A N 1
ATOM 1698 C CA . ALA A 1 210 ? 18.172 -6.453 -36.988 1.00 93.44 210 ALA A CA 1
ATOM 1699 C C . ALA A 1 210 ? 17.339 -5.498 -37.857 1.00 93.44 210 ALA A C 1
ATOM 1701 O O . ALA A 1 210 ? 17.858 -4.547 -38.442 1.00 93.44 210 ALA A O 1
ATOM 1702 N N . ARG A 1 211 ? 16.023 -5.734 -37.917 1.00 93.62 211 ARG A N 1
ATOM 1703 C CA . ARG A 1 211 ? 15.074 -4.800 -38.537 1.00 93.62 211 ARG A CA 1
ATOM 1704 C C . ARG A 1 211 ? 14.805 -3.635 -37.569 1.00 93.62 211 ARG A C 1
ATOM 1706 O O . ARG A 1 211 ? 14.348 -3.905 -36.458 1.00 93.62 211 ARG A O 1
ATOM 1713 N N . PRO A 1 212 ? 15.046 -2.370 -37.956 1.00 94.00 212 PRO A N 1
ATOM 1714 C CA . PRO A 1 212 ? 14.837 -1.228 -37.071 1.00 94.00 212 PRO A CA 1
ATOM 1715 C C . PRO A 1 212 ? 13.364 -0.806 -37.013 1.00 94.00 212 PRO A C 1
ATOM 1717 O O . PRO A 1 212 ? 12.575 -1.092 -37.919 1.00 94.00 212 PRO A O 1
ATOM 1720 N N . PHE A 1 213 ? 13.021 -0.042 -35.976 1.00 95.12 213 PHE A N 1
ATOM 1721 C CA . PHE A 1 213 ? 11.840 0.817 -36.000 1.00 95.12 213 PHE A CA 1
ATOM 1722 C C . PHE A 1 213 ? 12.163 2.085 -36.791 1.00 95.12 213 PHE A C 1
ATOM 1724 O O . PHE A 1 213 ? 13.200 2.708 -36.565 1.00 95.12 213 PHE A O 1
ATOM 1731 N N . THR A 1 214 ? 11.275 2.477 -37.701 1.00 93.44 214 THR A N 1
ATOM 1732 C CA . THR A 1 214 ? 11.361 3.751 -38.415 1.00 93.44 214 THR A CA 1
ATOM 1733 C C . THR A 1 214 ? 10.314 4.711 -37.871 1.00 93.44 214 THR A C 1
ATOM 1735 O O . THR A 1 214 ? 9.197 4.326 -37.531 1.00 93.44 214 THR A O 1
ATOM 1738 N N . THR A 1 215 ? 10.693 5.975 -37.764 1.00 95.00 215 THR A N 1
ATOM 1739 C CA . THR A 1 215 ? 9.797 7.067 -37.393 1.00 95.00 215 THR A CA 1
ATOM 1740 C C . THR A 1 215 ? 10.152 8.289 -38.230 1.00 95.00 215 THR A C 1
ATOM 1742 O O . THR A 1 215 ? 11.193 8.308 -38.890 1.00 95.00 215 THR A O 1
ATOM 1745 N N . TYR A 1 216 ? 9.288 9.296 -38.222 1.00 92.81 216 TYR A N 1
ATOM 1746 C CA . TYR A 1 216 ? 9.514 10.550 -38.920 1.00 92.81 216 TYR A CA 1
ATOM 1747 C C . TYR A 1 216 ? 9.617 11.683 -37.907 1.00 92.81 216 TYR A C 1
ATOM 1749 O O . TYR A 1 216 ? 8.753 11.849 -37.045 1.00 92.81 216 TYR A O 1
ATOM 1757 N N . TYR A 1 217 ? 10.692 12.456 -38.003 1.00 89.06 217 TYR A N 1
ATOM 1758 C CA . TYR A 1 217 ? 10.880 13.639 -37.182 1.00 89.06 217 TYR A CA 1
ATOM 1759 C C . TYR A 1 217 ? 10.318 14.852 -37.928 1.00 89.06 217 TYR A C 1
ATOM 1761 O O . TYR A 1 217 ? 10.914 15.319 -38.895 1.00 89.06 217 TYR A O 1
ATOM 1769 N N . HIS A 1 218 ? 9.160 15.346 -37.487 1.00 86.31 218 HIS A N 1
ATOM 1770 C CA . HIS A 1 218 ? 8.602 16.615 -37.955 1.00 86.31 218 HIS A CA 1
ATOM 1771 C C . HIS A 1 218 ? 9.350 17.765 -37.266 1.00 86.31 218 HIS A C 1
ATOM 1773 O O . HIS A 1 218 ? 8.942 18.218 -36.197 1.00 86.31 218 HIS A O 1
ATOM 1779 N N . ALA A 1 219 ? 10.475 18.198 -37.833 1.00 81.38 219 ALA A N 1
ATOM 1780 C CA . ALA A 1 219 ? 11.136 19.434 -37.418 1.00 81.38 219 ALA A CA 1
ATOM 1781 C C . ALA A 1 219 ? 10.724 20.584 -38.339 1.00 81.38 219 ALA A C 1
ATOM 1783 O O . ALA A 1 219 ? 10.868 20.427 -39.548 1.00 81.38 219 ALA A O 1
ATOM 1784 N N . LEU A 1 220 ? 10.312 21.703 -37.718 1.00 53.44 220 LEU A N 1
ATOM 1785 C CA . LEU A 1 220 ? 10.038 23.032 -38.297 1.00 53.44 220 LEU A CA 1
ATOM 1786 C C . LEU A 1 220 ? 9.090 23.050 -39.507 1.00 53.44 220 LEU A C 1
ATOM 1788 O O . LEU A 1 220 ? 9.540 22.808 -40.645 1.00 53.44 220 LEU A O 1
#

Solvent-accessible surface area (backbone atoms only — not comparable to full-atom values): 12915 Å² total; per-residue (Å²): 134,86,73,52,73,66,34,46,52,39,47,52,48,53,51,54,36,48,75,71,71,41,65,52,64,52,94,73,80,82,62,74,35,54,37,46,56,47,50,56,54,46,70,75,47,42,89,81,47,67,93,50,57,45,90,64,70,46,21,38,56,23,31,26,77,44,78,48,81,67,86,60,36,34,46,30,32,30,36,44,100,70,34,66,36,39,39,37,40,39,32,88,72,43,33,66,66,57,41,51,46,47,69,73,67,61,52,60,50,18,28,35,36,42,26,26,24,43,34,69,44,97,88,70,48,66,27,31,46,35,64,44,73,45,65,42,31,74,44,48,61,73,69,73,61,81,89,69,38,74,67,57,63,66,56,33,68,77,39,46,74,58,27,52,70,54,30,68,64,61,42,49,52,54,53,51,52,54,50,49,55,50,51,53,50,53,60,40,49,81,70,71,54,81,92,79,90,75,81,85,82,62,100,69,87,74,98,65,98,70,89,77,90,84,84,83,84,91,72,134

Secondary structure (DSSP, 8-state):
-PPPHHHHHHHHHHHHHHHTT--SS-S-------HHHHHHHHHHHHHHHTTSPPSSEEEEEEEEEEEEE-SSEEEEEEE-SS-EEEEEEEHHHH-HHHHHHHHHH--TT-EEEEEEEEEE-TTS-EEEEEEEEEEEE--SSPPPPTTT-S--HHHHHHTHHHHHHH-HHHHHHHHHHHHHHHHHHHHHHTTT-------SS-SS--SSS-PPP-------

InterPro domains:
  IPR004364 Aminoacyl-tRNA synthetase, class II (D/K/N) [PF00152] (153-216)
  IPR004365 OB-fold nucleic acid binding domain, AA-tRNA synthetase-type [PF01336] (58-136)
  IPR006195 Aminoacyl-tRNA synthetase, class II [PS50862] (174-220)
  IPR012340 Nucleic acid-binding, OB-fold [G3DSA:2.40.50.140] (3-145)
  IPR012340 Nucleic acid-binding, OB-fold [SSF50249] (2-145)
  IPR018149 Lysyl-tRNA synthetase, class II, C-terminal [PR00982] (189-199)
  IPR018149 Lysyl-tRNA synthetase, class II, C-terminal [PR00982] (205-220)
  IPR044136 Lysine-tRNA ligase, class II, N-terminal [cd04322] (58-164)
  IPR045864 Class II Aminoacyl-tRNA synthetase/Biotinyl protein ligase (BPL) and lipoyl protein ligase (LPL) [G3DSA:3.30.930.10] (146-220)
  IPR045864 Class II Aminoacyl-tRNA synthetase/Biotinyl protein ligase (BPL) and lipoyl protein ligase (LPL) [SSF55681] (152-217)

Mean predicted aligned error: 5.56 Å

Sequence (220 aa):
MTLNDQQEQRLAKLRSLREQGIDPYPPRCTRTNSAAEAIERFQRIEASLGDEPDPEAISVAGRVVAIRDLGRIIFSHIRDGSGAIQIYLRRDLLGDERFAWFKRFIDLNDFVEAQGNLFRTRTGEISVQVTGFRLLSKALNPPPDKWHGLSDVETRYRQRYVDLLANDETRRIFVVRANLVRALRRYLDERGFLEVETPTLQPLYGGAAARPFTTYYHAL